Protein AF-A0A1I6XEK5-F1 (afdb_monomer_lite)

Structure (mmCIF, N/CA/C/O backbone):
data_AF-A0A1I6XEK5-F1
#
_entry.id   AF-A0A1I6XEK5-F1
#
loop_
_atom_site.group_PDB
_atom_site.id
_atom_site.type_symbol
_atom_site.label_atom_id
_atom_site.label_alt_id
_atom_site.label_comp_id
_atom_site.label_asym_id
_atom_site.label_entity_id
_atom_site.label_seq_id
_atom_site.pdbx_PDB_ins_code
_atom_site.Cartn_x
_atom_site.Cartn_y
_atom_site.Cartn_z
_atom_site.occupancy
_atom_site.B_iso_or_equiv
_atom_site.auth_seq_id
_atom_site.auth_comp_id
_atom_site.auth_asym_id
_atom_site.auth_atom_id
_atom_site.pdbx_PDB_model_num
ATOM 1 N N . MET A 1 1 ? -21.334 -3.861 90.013 1.00 52.16 1 MET A N 1
ATOM 2 C CA . MET A 1 1 ? -20.508 -3.829 88.781 1.00 52.16 1 MET A CA 1
ATOM 3 C C . MET A 1 1 ? -20.140 -2.414 88.319 1.00 52.16 1 MET A C 1
ATOM 5 O O . MET A 1 1 ? -18.961 -2.171 88.118 1.00 52.16 1 MET A O 1
ATOM 9 N N . ARG A 1 2 ? -21.078 -1.454 88.204 1.00 52.44 2 ARG A N 1
ATOM 10 C CA . ARG A 1 2 ? -20.766 -0.075 87.747 1.00 52.44 2 ARG A CA 1
ATOM 11 C C . ARG A 1 2 ? -19.780 0.689 88.648 1.00 52.44 2 ARG A C 1
ATOM 13 O O . ARG A 1 2 ? -18.871 1.333 88.143 1.00 52.44 2 ARG A O 1
ATOM 20 N N . VAL A 1 3 ? -19.912 0.554 89.970 1.00 63.19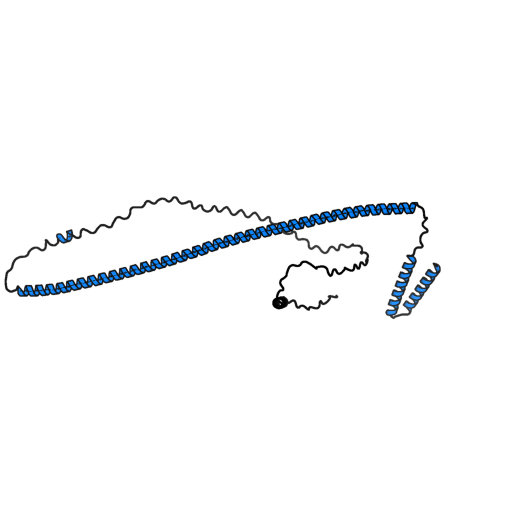 3 VAL A N 1
ATOM 21 C CA . VAL A 1 3 ? -19.019 1.215 90.945 1.00 63.19 3 VAL A CA 1
ATOM 22 C C . VAL A 1 3 ? -17.596 0.641 90.899 1.00 63.19 3 VAL A C 1
ATOM 24 O O . VAL A 1 3 ? -16.630 1.386 91.006 1.00 63.19 3 VAL A O 1
ATOM 27 N N . ALA A 1 4 ? -17.457 -0.666 90.650 1.00 62.47 4 ALA A N 1
ATOM 28 C CA . ALA A 1 4 ? -16.152 -1.315 90.522 1.00 62.47 4 ALA A CA 1
ATOM 29 C C . ALA A 1 4 ? -15.386 -0.819 89.283 1.00 62.47 4 ALA A C 1
ATOM 31 O O . ALA A 1 4 ? -14.201 -0.523 89.382 1.00 62.47 4 ALA A O 1
ATOM 32 N N . GLY A 1 5 ? -16.067 -0.639 88.145 1.00 63.91 5 GLY A N 1
ATOM 33 C CA . GLY A 1 5 ? -15.447 -0.069 86.942 1.00 63.91 5 GLY A CA 1
ATOM 34 C C . GLY A 1 5 ? -14.987 1.380 87.132 1.00 63.91 5 GLY A C 1
ATOM 35 O O . GLY A 1 5 ? -13.920 1.759 86.658 1.00 63.91 5 GLY A O 1
ATOM 36 N N . LEU A 1 6 ? -15.754 2.172 87.887 1.00 66.19 6 LEU A N 1
ATOM 37 C CA . LEU A 1 6 ? -15.429 3.571 88.173 1.00 66.19 6 LEU A CA 1
ATOM 38 C C . LEU A 1 6 ? -14.221 3.697 89.118 1.00 66.19 6 LEU A C 1
ATOM 40 O O . LEU A 1 6 ? -13.339 4.519 88.881 1.00 66.19 6 LEU A O 1
ATOM 44 N N . LEU A 1 7 ? -14.131 2.834 90.135 1.00 72.00 7 LEU A N 1
ATOM 45 C CA . LEU A 1 7 ? -12.980 2.780 91.043 1.00 72.00 7 LEU A CA 1
ATOM 46 C C . LEU A 1 7 ? -11.699 2.312 90.336 1.00 72.00 7 LEU A C 1
ATOM 48 O O . LEU A 1 7 ? -10.636 2.882 90.573 1.00 72.00 7 LEU A O 1
ATOM 52 N N . VAL A 1 8 ? -11.797 1.338 89.424 1.00 73.31 8 VAL A N 1
ATOM 53 C CA . VAL A 1 8 ? -10.655 0.873 88.617 1.00 73.31 8 VAL A CA 1
ATOM 54 C C . VAL A 1 8 ? -10.171 1.966 87.659 1.00 73.31 8 VAL A C 1
ATOM 56 O O . VAL A 1 8 ? -8.969 2.211 87.572 1.00 73.31 8 VAL A O 1
ATOM 59 N N . GLY A 1 9 ? -11.090 2.677 86.997 1.00 71.31 9 GLY A N 1
ATOM 60 C CA . GLY A 1 9 ? -10.742 3.806 86.130 1.00 71.31 9 GLY A CA 1
ATOM 61 C C . GLY A 1 9 ? -10.086 4.963 86.891 1.00 71.31 9 GLY A C 1
ATOM 62 O O . GLY A 1 9 ? -9.084 5.512 86.436 1.00 71.31 9 GLY A O 1
ATOM 63 N N . CYS A 1 10 ? -10.597 5.291 88.081 1.00 71.50 10 CYS A N 1
ATOM 64 C CA . CYS A 1 10 ? -10.037 6.349 88.924 1.00 71.50 10 CYS A CA 1
ATOM 65 C C . CYS A 1 10 ? -8.633 5.982 89.443 1.00 71.50 10 CYS A C 1
ATOM 67 O O . CYS A 1 10 ? -7.717 6.800 89.382 1.00 71.50 10 CYS A O 1
ATOM 69 N N . GLY A 1 11 ? -8.427 4.728 89.865 1.00 75.69 11 GLY A N 1
ATOM 70 C CA . GLY A 1 11 ? -7.111 4.234 90.285 1.00 75.69 11 GLY A CA 1
ATOM 71 C C . GLY A 1 11 ? -6.071 4.256 89.159 1.00 75.69 11 GLY A C 1
ATOM 72 O O . GLY A 1 11 ? -4.938 4.683 89.377 1.00 75.69 11 GLY A O 1
ATOM 73 N N . ALA A 1 12 ? -6.463 3.872 87.940 1.00 66.81 12 ALA A N 1
ATOM 74 C CA . ALA A 1 12 ? -5.587 3.924 86.769 1.00 66.81 12 ALA A CA 1
ATOM 75 C C . ALA A 1 12 ? -5.198 5.363 86.390 1.00 66.81 12 ALA A C 1
ATOM 77 O O . ALA A 1 12 ? -4.048 5.611 86.027 1.00 66.81 12 ALA A O 1
ATOM 78 N N . ALA A 1 13 ? -6.125 6.318 86.525 1.00 67.56 13 ALA A N 1
ATOM 79 C CA . ALA A 1 13 ? -5.848 7.729 86.277 1.00 67.56 13 ALA A CA 1
ATOM 80 C C . ALA A 1 13 ? -4.808 8.288 87.261 1.00 67.56 13 ALA A C 1
ATOM 82 O O . ALA A 1 13 ? -3.857 8.924 86.820 1.00 67.56 13 ALA A O 1
ATOM 83 N N . VAL A 1 14 ? -4.938 7.990 88.562 1.00 72.44 14 VAL A N 1
ATOM 84 C CA . VAL A 1 14 ? -3.985 8.430 89.603 1.00 72.44 14 VAL A CA 1
ATOM 85 C C . VAL A 1 14 ? -2.600 7.803 89.410 1.00 72.44 14 VAL A C 1
ATOM 87 O O . VAL A 1 14 ? -1.583 8.481 89.558 1.00 72.44 14 VAL A O 1
ATOM 90 N N . ALA A 1 15 ? -2.541 6.521 89.036 1.00 66.81 15 ALA A N 1
ATOM 91 C CA . ALA A 1 15 ? -1.280 5.849 88.730 1.00 66.81 15 ALA A CA 1
ATOM 92 C C . ALA A 1 15 ? -0.583 6.461 87.500 1.00 66.81 15 ALA A C 1
ATOM 94 O O . ALA A 1 15 ? 0.634 6.640 87.508 1.00 66.81 15 ALA A O 1
ATOM 95 N N . ALA A 1 16 ? -1.344 6.845 86.469 1.00 64.56 16 ALA A N 1
ATOM 96 C CA . ALA A 1 16 ? -0.804 7.500 85.280 1.00 64.56 16 ALA A CA 1
ATOM 97 C C . ALA A 1 16 ? -0.238 8.897 85.587 1.00 64.56 16 ALA A C 1
ATOM 99 O O . ALA A 1 16 ? 0.853 9.222 85.118 1.00 64.56 16 ALA A O 1
ATOM 100 N N . THR A 1 17 ? -0.913 9.707 86.414 1.00 67.12 17 THR A N 1
ATOM 101 C CA . THR A 1 17 ? -0.378 11.014 86.835 1.00 67.12 17 THR A CA 1
ATOM 102 C C . THR A 1 17 ? 0.890 10.878 87.676 1.00 67.12 17 THR A C 1
ATOM 104 O O . THR A 1 17 ? 1.801 11.684 87.513 1.00 67.12 17 THR A O 1
ATOM 107 N N . ALA A 1 18 ? 0.999 9.848 88.521 1.00 66.88 18 ALA A N 1
ATOM 108 C CA . ALA A 1 18 ? 2.214 9.591 89.298 1.00 66.88 18 ALA A CA 1
ATOM 109 C C . ALA A 1 18 ? 3.416 9.196 88.415 1.00 66.88 18 ALA A C 1
ATOM 111 O O . ALA A 1 18 ? 4.528 9.661 88.655 1.00 66.88 18 ALA A O 1
ATOM 112 N N . VAL A 1 19 ? 3.202 8.390 87.367 1.00 62.84 19 VAL A N 1
ATOM 113 C CA . VAL A 1 19 ? 4.263 7.955 86.433 1.00 62.84 19 VAL A CA 1
ATOM 114 C C . VAL A 1 19 ? 4.784 9.111 85.571 1.00 62.84 19 VAL A C 1
ATOM 116 O O . VAL A 1 19 ? 5.985 9.188 85.324 1.00 62.84 19 VAL A O 1
ATOM 119 N N . VAL A 1 20 ? 3.913 10.035 85.155 1.00 63.59 20 VAL A N 1
ATOM 120 C CA . VAL A 1 20 ? 4.299 11.206 84.342 1.00 63.59 20 VAL A CA 1
ATOM 121 C C . VAL A 1 20 ? 5.160 12.198 85.129 1.00 63.59 20 VAL A C 1
ATOM 123 O O . VAL A 1 20 ? 6.046 12.819 84.553 1.00 63.59 20 VAL A O 1
ATOM 126 N N . PHE A 1 21 ? 4.941 12.334 86.439 1.00 62.16 21 PHE A N 1
ATOM 127 C CA . PHE A 1 21 ? 5.699 13.276 87.271 1.00 62.16 21 PHE A CA 1
ATOM 128 C C . PHE A 1 21 ? 7.040 12.735 87.787 1.00 62.16 21 PHE A C 1
ATOM 130 O O . PHE A 1 21 ? 7.840 13.517 88.294 1.00 62.16 21 PHE A O 1
ATOM 137 N N . LEU A 1 22 ? 7.297 11.428 87.673 1.00 61.91 22 LEU A N 1
ATOM 138 C CA . LEU A 1 22 ? 8.492 10.795 88.241 1.00 61.91 22 LEU A CA 1
ATOM 139 C C . LEU A 1 22 ? 9.513 10.316 87.196 1.00 61.91 22 LEU A C 1
ATOM 141 O O . LEU A 1 22 ? 10.549 9.778 87.581 1.00 61.91 22 LEU A O 1
ATOM 145 N N . SER A 1 23 ? 9.241 10.460 85.894 1.00 63.78 23 SER A N 1
ATOM 146 C CA . SER A 1 23 ? 10.061 9.843 84.846 1.00 63.78 23 SER A CA 1
ATOM 147 C C . SER A 1 23 ? 10.449 10.822 83.735 1.00 63.78 23 SER A C 1
ATOM 149 O O . SER A 1 23 ? 9.616 11.210 82.924 1.00 63.78 23 SER A O 1
ATOM 151 N N . ASP A 1 24 ? 11.740 11.161 83.674 1.00 66.25 24 ASP A N 1
ATOM 152 C CA . ASP A 1 24 ? 12.376 11.911 82.573 1.00 66.25 24 ASP A CA 1
ATOM 153 C C . ASP A 1 24 ? 12.806 10.999 81.401 1.00 66.25 24 ASP A C 1
ATOM 155 O O . ASP A 1 24 ? 13.443 11.447 80.445 1.00 66.25 24 ASP A O 1
ATOM 159 N N . ASP A 1 25 ? 12.474 9.702 81.452 1.00 76.44 25 ASP A N 1
ATOM 160 C CA . ASP A 1 25 ? 12.846 8.742 80.412 1.00 76.44 25 ASP A CA 1
ATOM 161 C C . ASP A 1 25 ? 11.751 8.652 79.324 1.00 76.44 25 ASP A C 1
ATOM 163 O O . ASP A 1 25 ? 10.624 8.209 79.595 1.00 76.44 25 ASP A O 1
ATOM 167 N N . PRO A 1 26 ? 12.054 9.015 78.060 1.00 72.44 26 PRO A N 1
ATOM 168 C CA . PRO A 1 26 ? 11.087 8.977 76.965 1.00 72.44 26 PRO A CA 1
ATOM 169 C C . PRO A 1 26 ? 10.531 7.573 76.678 1.00 72.44 26 PRO A C 1
ATOM 171 O O . PRO A 1 26 ? 9.474 7.457 76.048 1.00 72.44 26 PRO A O 1
ATOM 174 N N . GLN A 1 27 ? 11.200 6.499 77.111 1.00 70.19 27 GLN A N 1
ATOM 175 C CA . GLN A 1 27 ? 10.678 5.140 76.952 1.00 70.19 27 GLN A CA 1
ATOM 176 C C . GLN A 1 27 ? 9.490 4.863 77.879 1.00 70.19 27 GLN A C 1
ATOM 178 O O . GLN A 1 27 ? 8.501 4.266 77.445 1.00 70.19 27 GLN A O 1
ATOM 183 N N . VAL A 1 28 ? 9.536 5.355 79.119 1.00 72.94 28 VAL A N 1
ATOM 184 C CA . VAL A 1 28 ? 8.471 5.151 80.112 1.00 72.94 28 VAL A CA 1
ATOM 185 C C . VAL A 1 28 ? 7.196 5.881 79.687 1.00 72.94 28 VAL A C 1
ATOM 187 O O . VAL A 1 28 ? 6.100 5.322 79.775 1.00 72.94 28 VAL A O 1
ATOM 190 N N . LEU A 1 29 ? 7.338 7.075 79.102 1.00 70.25 29 LEU A N 1
ATOM 191 C CA . LEU A 1 29 ? 6.211 7.847 78.576 1.00 70.25 29 LEU A CA 1
ATOM 192 C C . LEU A 1 29 ? 5.485 7.112 77.433 1.00 70.25 29 LEU A C 1
ATOM 194 O O . LEU A 1 29 ? 4.255 7.083 77.386 1.00 70.25 29 LEU A O 1
ATOM 198 N N . ARG A 1 30 ? 6.233 6.462 76.530 1.00 75.62 30 ARG A N 1
ATOM 199 C CA . ARG A 1 30 ? 5.652 5.689 75.416 1.00 75.62 30 ARG A CA 1
ATOM 200 C C . ARG A 1 30 ? 4.860 4.483 75.913 1.00 75.62 30 ARG A C 1
ATOM 202 O O . ARG A 1 30 ? 3.757 4.244 75.426 1.00 75.62 30 ARG A O 1
ATOM 209 N N . VAL A 1 31 ? 5.393 3.747 76.888 1.00 75.19 31 VAL A N 1
ATOM 210 C CA . VAL A 1 31 ? 4.708 2.574 77.456 1.00 75.19 31 VAL A CA 1
ATOM 211 C C . VAL A 1 31 ? 3.443 2.993 78.211 1.00 75.19 31 VAL A C 1
ATOM 213 O O . VAL A 1 31 ? 2.404 2.352 78.052 1.00 75.19 31 VAL A O 1
ATOM 216 N N . ALA A 1 32 ? 3.486 4.106 78.951 1.00 72.44 32 ALA A N 1
ATOM 217 C CA . ALA A 1 32 ? 2.322 4.638 79.656 1.00 72.44 32 ALA A CA 1
ATOM 218 C C . ALA A 1 32 ? 1.177 5.016 78.697 1.00 72.44 32 ALA A C 1
ATOM 220 O O . ALA A 1 32 ? 0.029 4.636 78.929 1.00 72.44 32 ALA A O 1
ATOM 221 N N . VAL A 1 33 ? 1.479 5.689 77.580 1.00 75.81 33 VAL A N 1
ATOM 222 C CA . VAL A 1 33 ? 0.466 6.051 76.569 1.00 75.81 33 VAL A CA 1
ATOM 223 C C . VAL A 1 33 ? -0.167 4.809 75.942 1.00 75.81 33 VAL A C 1
ATOM 225 O O . VAL A 1 33 ? -1.388 4.748 75.799 1.00 75.81 33 VAL A O 1
ATOM 228 N N . VAL A 1 34 ? 0.636 3.795 75.611 1.00 78.25 34 VAL A N 1
ATOM 229 C CA . VAL A 1 34 ? 0.130 2.533 75.049 1.00 78.25 34 VAL A CA 1
ATOM 230 C C . VAL A 1 34 ? -0.769 1.805 76.052 1.00 78.25 34 VAL A C 1
ATOM 232 O O . VAL A 1 34 ? -1.828 1.312 75.669 1.00 78.25 34 VAL A O 1
ATOM 235 N N . ALA A 1 35 ? -0.406 1.779 77.336 1.00 77.56 35 ALA A N 1
ATOM 236 C CA . ALA A 1 35 ? -1.225 1.164 78.379 1.00 77.56 35 ALA A CA 1
ATOM 237 C C . ALA A 1 35 ? -2.578 1.877 78.556 1.00 77.56 35 ALA A C 1
ATOM 239 O O . ALA A 1 35 ? -3.614 1.216 78.633 1.00 77.56 35 ALA A O 1
ATOM 240 N N . VAL A 1 36 ? -2.592 3.216 78.550 1.00 78.69 36 VAL A N 1
ATOM 241 C CA . VAL A 1 36 ? -3.834 4.007 78.606 1.00 78.69 36 VAL A CA 1
ATOM 242 C C . VAL A 1 36 ? -4.690 3.770 77.362 1.00 78.69 36 VAL A C 1
ATOM 244 O O . VAL A 1 36 ? -5.898 3.574 77.485 1.00 78.69 36 VAL A O 1
ATOM 247 N N . ALA A 1 37 ? -4.082 3.721 76.174 1.00 75.19 37 ALA A N 1
ATOM 248 C CA . ALA A 1 37 ? -4.790 3.424 74.931 1.00 75.19 37 ALA A CA 1
ATOM 249 C C . ALA A 1 37 ? -5.450 2.035 74.969 1.00 75.19 37 ALA A C 1
ATOM 251 O O . ALA A 1 37 ? -6.625 1.902 74.622 1.00 75.19 37 ALA A O 1
ATOM 252 N N . TRP A 1 38 ? -4.739 1.018 75.464 1.00 82.88 38 TRP A N 1
ATOM 253 C CA . TRP A 1 38 ? -5.288 -0.328 75.640 1.00 82.88 38 TRP A CA 1
ATOM 254 C C . TRP A 1 38 ? -6.396 -0.391 76.690 1.00 82.88 38 TRP A C 1
ATOM 256 O O . TRP A 1 38 ? -7.405 -1.061 76.469 1.00 82.88 38 TRP A O 1
ATOM 266 N N . ALA A 1 39 ? -6.261 0.333 77.801 1.00 81.12 39 ALA A N 1
ATOM 267 C CA . ALA A 1 39 ? -7.315 0.424 78.808 1.00 81.12 39 ALA A CA 1
ATOM 268 C C . ALA A 1 39 ? -8.584 1.083 78.240 1.00 81.12 39 ALA A C 1
ATOM 270 O O . ALA A 1 39 ? -9.693 0.596 78.470 1.00 81.12 39 ALA A O 1
ATOM 271 N N . CYS A 1 40 ? -8.424 2.140 77.439 1.00 74.75 40 CYS A N 1
ATOM 272 C CA . CYS A 1 40 ? -9.526 2.815 76.755 1.00 74.75 40 CYS A CA 1
ATOM 273 C C . CYS A 1 40 ? -10.212 1.887 75.741 1.00 74.75 40 CYS A C 1
ATOM 275 O O . CYS A 1 40 ? -11.440 1.797 75.709 1.00 74.75 40 CYS A O 1
ATOM 277 N N . LEU A 1 41 ? -9.424 1.135 74.964 1.00 82.06 41 LEU A N 1
ATOM 278 C CA . LEU A 1 41 ? -9.937 0.143 74.020 1.00 82.06 41 LEU A CA 1
ATOM 279 C C . LEU A 1 41 ? -10.725 -0.962 74.743 1.00 82.06 41 LEU A C 1
ATOM 281 O O . LEU A 1 41 ? -11.839 -1.293 74.343 1.00 82.06 41 LEU A O 1
ATOM 285 N N . GLY A 1 42 ? -10.196 -1.486 75.853 1.00 79.19 42 GLY A N 1
ATOM 286 C CA . GLY A 1 42 ? -10.883 -2.487 76.673 1.00 79.19 42 GLY A CA 1
ATOM 287 C C . GLY A 1 42 ? -12.200 -1.973 77.262 1.00 79.19 42 GLY A C 1
ATOM 288 O O . GLY A 1 42 ? -13.211 -2.679 77.241 1.00 79.19 42 GLY A O 1
ATOM 289 N N . ALA A 1 43 ? -12.224 -0.721 77.723 1.00 75.19 43 ALA A N 1
ATOM 290 C CA . ALA A 1 43 ? -13.435 -0.078 78.223 1.00 75.19 43 ALA A CA 1
ATOM 291 C C . ALA A 1 43 ? -14.489 0.117 77.119 1.00 75.19 43 ALA A C 1
ATOM 293 O O . ALA A 1 43 ? -15.672 -0.131 77.357 1.00 75.19 43 ALA A O 1
ATOM 294 N N . ALA A 1 44 ? -14.074 0.491 75.905 1.00 74.38 44 ALA A N 1
ATOM 295 C CA . ALA A 1 44 ? -14.971 0.630 74.759 1.00 74.38 44 ALA A CA 1
ATOM 296 C C . ALA A 1 44 ? -15.629 -0.708 74.380 1.00 74.38 44 ALA A C 1
ATOM 298 O O . ALA A 1 44 ? -16.844 -0.767 74.190 1.00 74.38 44 ALA A O 1
ATOM 299 N N . PHE A 1 45 ? -14.864 -1.803 74.361 1.00 75.56 45 PHE A N 1
ATOM 300 C CA . PHE A 1 45 ? -15.413 -3.142 74.120 1.00 75.56 45 PHE A CA 1
ATOM 301 C C . PHE A 1 45 ? -16.378 -3.597 75.223 1.00 75.56 45 PHE A C 1
ATOM 303 O O . PHE A 1 45 ? -17.403 -4.215 74.933 1.00 75.56 45 PHE A O 1
ATOM 310 N N . ALA A 1 46 ? -16.091 -3.271 76.484 1.00 72.38 46 ALA A N 1
ATOM 311 C CA . ALA A 1 46 ? -16.983 -3.587 77.596 1.00 72.38 46 ALA A CA 1
ATOM 312 C C . ALA A 1 46 ? -18.288 -2.769 77.552 1.00 72.38 46 ALA A C 1
ATOM 314 O O . ALA A 1 46 ? -19.349 -3.299 77.874 1.00 72.38 46 ALA A O 1
ATOM 315 N N . ALA A 1 47 ? -18.226 -1.508 77.114 1.00 68.19 47 ALA A N 1
ATOM 316 C CA . ALA A 1 47 ? -19.396 -0.650 76.923 1.00 68.19 47 ALA A CA 1
ATOM 317 C C . ALA A 1 47 ? -20.230 -1.035 75.684 1.00 68.19 47 ALA A C 1
ATOM 319 O O . ALA A 1 47 ? -21.440 -0.806 75.663 1.00 68.19 47 ALA A O 1
ATOM 320 N N . GLY A 1 48 ? -19.602 -1.640 74.669 1.00 65.75 48 GLY A N 1
ATOM 321 C CA . GLY A 1 48 ? -20.260 -2.121 73.451 1.00 65.75 48 GLY A CA 1
ATOM 322 C C . GLY A 1 48 ? -21.151 -3.348 73.659 1.00 65.75 48 GLY A C 1
ATOM 323 O O . GLY A 1 48 ? -22.102 -3.544 72.903 1.00 65.75 48 GLY A O 1
ATOM 324 N N . ARG A 1 49 ? -20.920 -4.141 74.717 1.00 61.28 49 ARG A N 1
ATOM 325 C CA . ARG A 1 49 ? -21.843 -5.210 75.131 1.00 61.28 49 ARG A CA 1
ATOM 326 C C . ARG A 1 49 ? -23.037 -4.604 75.859 1.00 61.28 49 ARG A C 1
ATOM 328 O O . ARG A 1 49 ? -23.132 -4.645 77.086 1.00 61.28 49 ARG A O 1
ATOM 335 N N . ARG A 1 50 ? -23.945 -3.999 75.095 1.00 63.66 50 ARG A N 1
ATOM 336 C CA . ARG A 1 50 ? -25.256 -3.617 75.617 1.00 63.66 50 ARG A CA 1
ATOM 337 C C . ARG A 1 50 ? -25.958 -4.887 76.119 1.00 63.66 50 ARG A C 1
ATOM 339 O O . ARG A 1 50 ? -25.944 -5.883 75.399 1.00 63.66 50 ARG A O 1
ATOM 346 N N . PRO A 1 51 ? -26.527 -4.886 77.337 1.00 59.59 51 PRO A N 1
ATOM 347 C CA . PRO A 1 51 ? -27.388 -5.976 77.765 1.00 59.59 51 PRO A CA 1
ATOM 348 C C . PRO A 1 51 ? -28.545 -6.086 76.774 1.00 59.59 51 PRO A C 1
ATOM 350 O O . PRO A 1 51 ? -29.129 -5.069 76.393 1.00 59.59 51 PRO A O 1
ATOM 353 N N . GLU A 1 52 ? -28.794 -7.317 76.339 1.00 57.31 52 GLU A N 1
ATOM 354 C CA . GLU A 1 52 ? -29.888 -7.716 75.463 1.00 57.31 52 GLU A CA 1
ATOM 355 C C . GLU A 1 52 ? -31.176 -7.017 75.930 1.00 57.31 52 GLU A C 1
ATOM 357 O O . GLU A 1 52 ? -31.584 -7.198 77.085 1.00 57.31 52 GLU A O 1
ATOM 362 N N . PRO A 1 53 ? -31.769 -6.120 75.120 1.00 58.41 53 PRO A N 1
ATOM 363 C CA . PRO A 1 53 ? -33.065 -5.570 75.464 1.00 58.41 53 PRO A CA 1
ATOM 364 C C . PRO A 1 53 ? -34.017 -6.759 75.568 1.00 58.41 53 PRO A C 1
ATOM 366 O O . PRO A 1 53 ? -34.074 -7.577 74.658 1.00 58.41 53 PRO A O 1
ATOM 369 N N . VAL A 1 54 ? -34.734 -6.875 76.684 1.00 62.28 54 VAL A N 1
ATOM 370 C CA . VAL A 1 54 ? -35.840 -7.826 76.810 1.00 62.28 54 VAL A CA 1
ATOM 371 C C . VAL A 1 54 ? -36.894 -7.377 75.802 1.00 62.28 54 VAL A C 1
ATOM 373 O O . VAL A 1 54 ? -37.692 -6.479 76.074 1.00 62.28 54 VAL A O 1
ATOM 376 N N . VAL A 1 55 ? -36.797 -7.920 74.590 1.00 62.69 55 VAL A N 1
ATOM 377 C CA . VAL A 1 55 ? -37.753 -7.716 73.510 1.00 62.69 55 VAL A CA 1
ATOM 378 C C . VAL A 1 55 ? -39.044 -8.390 73.967 1.00 62.69 55 VAL A C 1
ATOM 380 O O . VAL A 1 55 ? -39.006 -9.556 74.361 1.00 62.69 55 VAL A O 1
ATOM 383 N N . PRO A 1 56 ? -40.190 -7.693 73.980 1.00 56.91 56 PRO A N 1
ATOM 384 C CA . PRO A 1 56 ? -41.458 -8.376 74.152 1.00 56.91 56 PRO A CA 1
ATOM 385 C C . PRO A 1 56 ? -41.628 -9.305 72.944 1.00 56.91 56 PRO A C 1
ATOM 387 O O . PRO A 1 56 ? -41.820 -8.827 71.828 1.00 56.91 56 PRO A O 1
ATOM 390 N N . GLU A 1 57 ? -41.502 -10.618 73.149 1.00 56.28 57 GLU A N 1
ATOM 391 C CA . GLU A 1 57 ? -41.801 -11.634 72.136 1.00 56.28 57 GLU A CA 1
ATOM 392 C C . GLU A 1 57 ? -43.304 -11.604 71.817 1.00 56.28 57 GLU A C 1
ATOM 394 O O . GLU A 1 57 ? -44.107 -12.365 72.353 1.00 56.28 57 GLU A O 1
ATOM 399 N N . GLY A 1 58 ? -43.705 -10.640 70.992 1.00 62.56 58 GLY A N 1
ATOM 400 C CA . GLY A 1 58 ? -45.029 -10.546 70.403 1.00 62.56 58 GLY A CA 1
ATOM 401 C C . GLY A 1 58 ? -44.983 -11.016 68.944 1.00 62.56 58 GLY A C 1
ATOM 402 O O . GLY A 1 58 ? -44.042 -10.651 68.232 1.00 62.56 58 GLY A O 1
ATOM 403 N N . PRO A 1 59 ? -45.989 -11.770 68.459 1.00 64.94 59 PRO A N 1
ATOM 404 C CA . PRO A 1 59 ? -46.060 -12.251 67.071 1.00 64.94 59 PRO A CA 1
ATOM 405 C C . PRO A 1 59 ? -45.982 -11.132 66.011 1.00 64.94 59 PRO A C 1
ATOM 407 O O . PRO A 1 59 ? -45.603 -11.398 64.871 1.00 64.94 59 PRO A O 1
ATOM 410 N N . ASP A 1 60 ? -46.257 -9.880 66.387 1.00 77.94 60 ASP A N 1
ATOM 411 C CA . ASP A 1 60 ? -46.178 -8.716 65.498 1.00 77.94 60 ASP A CA 1
ATOM 412 C C . ASP A 1 60 ? -44.742 -8.314 65.119 1.00 77.94 60 ASP A C 1
ATOM 414 O O . ASP A 1 60 ? -44.514 -7.876 63.994 1.00 77.94 60 ASP A O 1
ATOM 418 N N . VAL A 1 61 ? -43.744 -8.498 65.995 1.00 83.56 61 VAL A N 1
ATOM 419 C CA . VAL A 1 61 ? -42.348 -8.127 65.675 1.00 83.56 61 VAL A CA 1
ATOM 420 C C . VAL A 1 61 ? -41.790 -9.052 64.592 1.00 83.56 61 VAL A C 1
ATOM 422 O O . VAL A 1 61 ? -41.203 -8.592 63.615 1.00 83.56 61 VAL A O 1
ATOM 425 N N . ALA A 1 62 ? -42.066 -10.353 64.705 1.00 86.44 62 ALA A N 1
ATOM 426 C CA . ALA A 1 62 ? -41.673 -11.341 63.706 1.00 86.44 62 ALA A CA 1
ATOM 427 C C . ALA A 1 62 ? -42.370 -11.112 62.350 1.00 86.44 62 ALA A C 1
ATOM 429 O O . ALA A 1 62 ? -41.753 -11.295 61.299 1.00 86.44 62 ALA A O 1
ATOM 430 N N . ALA A 1 63 ? -43.639 -10.689 62.359 1.00 89.25 63 ALA A N 1
ATOM 431 C CA . ALA A 1 63 ? -44.384 -10.374 61.142 1.00 89.25 63 ALA A CA 1
ATOM 432 C C . ALA A 1 63 ? -43.814 -9.143 60.415 1.00 89.25 63 ALA A C 1
ATOM 434 O O . ALA A 1 63 ? -43.616 -9.194 59.198 1.00 89.25 63 ALA A O 1
ATOM 435 N N . VAL A 1 64 ? -43.486 -8.080 61.159 1.00 90.25 64 VAL A N 1
ATOM 436 C CA . VAL A 1 64 ? -42.865 -6.858 60.619 1.00 90.25 64 VAL A CA 1
ATOM 437 C C . VAL A 1 64 ? -41.465 -7.144 60.077 1.00 90.25 64 VAL A C 1
ATOM 439 O O . VAL A 1 64 ? -41.126 -6.715 58.975 1.00 90.25 64 VAL A O 1
ATOM 442 N N . GLU A 1 65 ? -40.654 -7.924 60.793 1.00 93.25 65 GLU A N 1
ATOM 443 C CA . GLU A 1 65 ? -39.348 -8.357 60.289 1.00 93.25 65 GLU A CA 1
ATOM 444 C C . GLU A 1 65 ? -39.467 -9.170 58.996 1.00 93.25 65 GLU A C 1
ATOM 446 O O . GLU A 1 65 ? -38.694 -8.967 58.059 1.00 93.25 65 GLU A O 1
ATOM 451 N N . ALA A 1 66 ? -40.442 -10.079 58.919 1.00 93.81 66 ALA A N 1
ATOM 452 C CA . ALA A 1 66 ? -40.685 -10.862 57.715 1.00 93.81 66 ALA A CA 1
ATOM 453 C C . ALA A 1 66 ? -41.135 -9.987 56.535 1.00 93.81 66 ALA A C 1
ATOM 455 O O . ALA A 1 66 ? -40.826 -10.305 55.389 1.00 93.81 66 ALA A O 1
ATOM 456 N N . GLU A 1 67 ? -41.876 -8.909 56.787 1.00 95.56 67 GLU A N 1
ATOM 457 C CA . GLU A 1 67 ? -42.276 -7.949 55.757 1.00 95.56 67 GLU A CA 1
ATOM 458 C C . GLU A 1 67 ? -41.096 -7.105 55.262 1.00 95.56 67 GLU A C 1
ATOM 460 O O . GLU A 1 67 ? -40.913 -6.978 54.052 1.00 95.56 67 GLU A O 1
ATOM 465 N N . LEU A 1 68 ? -40.242 -6.612 56.165 1.00 95.62 68 LEU A N 1
ATOM 466 C CA . LEU A 1 68 ? -39.024 -5.879 55.800 1.00 95.62 68 LEU A CA 1
ATOM 467 C C . LEU A 1 68 ? -38.055 -6.741 54.981 1.00 95.62 68 LEU A C 1
ATOM 469 O O . LEU A 1 68 ? -37.512 -6.263 53.987 1.00 95.62 68 LEU A O 1
ATOM 473 N N . ARG A 1 69 ? -37.875 -8.018 55.352 1.00 96.94 69 ARG A N 1
ATOM 474 C CA . ARG A 1 69 ? -37.065 -8.971 54.569 1.00 96.94 69 ARG A CA 1
ATOM 475 C C . ARG A 1 69 ? -37.628 -9.148 53.160 1.00 96.94 69 ARG A C 1
ATOM 477 O O . ARG A 1 69 ? -36.885 -8.997 52.200 1.00 96.94 69 ARG A O 1
ATOM 484 N N . ARG A 1 70 ? -38.945 -9.354 53.033 1.00 97.69 70 ARG A N 1
ATOM 485 C CA . ARG A 1 70 ? -39.624 -9.473 51.730 1.00 97.69 70 ARG A CA 1
ATOM 486 C C . ARG A 1 70 ? -39.475 -8.216 50.871 1.00 97.69 70 ARG A C 1
ATOM 488 O O . ARG A 1 70 ? -39.251 -8.320 49.670 1.00 97.69 70 ARG A O 1
ATOM 495 N N . ALA A 1 71 ? -39.601 -7.031 51.466 1.00 97.81 71 ALA A N 1
ATOM 496 C CA . ALA A 1 71 ? -39.416 -5.773 50.746 1.00 97.81 71 ALA A CA 1
ATOM 497 C C . ALA A 1 71 ? -37.969 -5.607 50.255 1.00 97.81 71 ALA A C 1
ATOM 499 O O . ALA A 1 71 ? -37.759 -5.213 49.110 1.00 97.81 71 ALA A O 1
ATOM 500 N N . HIS A 1 72 ? -36.989 -5.961 51.091 1.00 96.94 72 HIS A N 1
ATOM 501 C CA . HIS A 1 72 ? -35.573 -5.904 50.736 1.00 96.94 72 HIS A CA 1
ATOM 502 C C . HIS A 1 72 ? -35.202 -6.920 49.647 1.00 96.94 72 HIS A C 1
ATOM 504 O O . HIS A 1 72 ? -34.517 -6.571 48.692 1.00 96.94 72 HIS A O 1
ATOM 510 N N . GLU A 1 73 ? -35.704 -8.153 49.737 1.00 98.19 73 GLU A N 1
ATOM 511 C CA . GLU A 1 73 ? -35.543 -9.172 48.692 1.00 98.19 73 GLU A CA 1
ATOM 512 C C . GLU A 1 73 ? -36.115 -8.685 47.353 1.00 98.19 73 GLU A C 1
ATOM 514 O O . GLU A 1 73 ? -35.443 -8.768 46.326 1.00 98.19 73 GLU A O 1
ATOM 519 N N . ALA A 1 74 ? -37.304 -8.076 47.365 1.00 98.19 74 ALA A N 1
ATOM 520 C CA . ALA A 1 74 ? -37.905 -7.509 46.160 1.00 98.19 74 ALA A CA 1
ATOM 521 C C . ALA A 1 74 ? -37.112 -6.317 45.587 1.00 98.19 74 ALA A C 1
ATOM 523 O O . ALA A 1 74 ? -37.148 -6.082 44.380 1.00 98.19 74 ALA A O 1
ATOM 524 N N . GLU A 1 75 ? -36.422 -5.538 46.421 1.00 98.06 75 GLU A N 1
ATOM 525 C CA . GLU A 1 75 ? -35.536 -4.459 45.971 1.00 98.06 75 GLU A CA 1
ATOM 526 C C . GLU A 1 75 ? -34.253 -5.018 45.341 1.00 98.06 75 GLU A C 1
ATOM 528 O O . GLU A 1 75 ? -33.911 -4.633 44.223 1.00 98.06 75 GLU A O 1
ATOM 533 N N . LEU A 1 76 ? -33.626 -6.016 45.972 1.00 98.38 76 LEU A N 1
ATOM 534 C CA . LEU A 1 76 ? -32.464 -6.725 45.426 1.00 98.38 76 LEU A CA 1
ATOM 535 C C . LEU A 1 76 ? -32.779 -7.397 44.081 1.00 98.38 76 LEU A C 1
ATOM 537 O O . LEU A 1 76 ? -31.979 -7.355 43.145 1.00 98.38 76 LEU A O 1
ATOM 541 N N . GLU A 1 77 ? -33.961 -7.994 43.931 1.00 98.44 77 GLU A N 1
ATOM 542 C CA . GLU A 1 77 ? -34.399 -8.562 42.652 1.00 98.44 77 GLU A CA 1
ATOM 543 C C . GLU A 1 77 ? -34.510 -7.496 41.552 1.00 98.44 77 GLU A C 1
ATOM 545 O O . GLU A 1 77 ? -34.126 -7.748 40.406 1.00 98.44 77 GLU A O 1
ATOM 550 N N . ARG A 1 78 ? -34.973 -6.283 41.887 1.00 98.31 78 ARG A N 1
ATOM 551 C CA . ARG A 1 78 ? -35.026 -5.163 40.933 1.00 98.31 78 ARG A CA 1
ATOM 552 C C . ARG A 1 78 ? -33.631 -4.675 40.570 1.00 98.31 78 ARG A C 1
ATOM 554 O O . ARG A 1 78 ? -33.357 -4.493 39.387 1.00 98.31 78 ARG A O 1
ATOM 561 N N . GLU A 1 79 ? -32.742 -4.511 41.546 1.00 98.31 79 GLU A N 1
ATOM 562 C CA . GLU A 1 79 ? -31.358 -4.097 41.293 1.00 98.31 79 GLU A CA 1
ATOM 563 C C . GLU A 1 79 ? -30.622 -5.120 40.424 1.00 98.31 79 GLU A C 1
ATOM 565 O O . GLU A 1 79 ? -30.009 -4.762 39.420 1.00 98.31 79 GLU A O 1
ATOM 570 N N . THR A 1 80 ? -30.748 -6.415 40.729 1.00 98.31 80 THR A N 1
ATOM 571 C CA . THR A 1 80 ? -30.126 -7.473 39.917 1.00 98.31 80 THR A CA 1
ATOM 572 C C . THR A 1 80 ? -30.721 -7.565 38.512 1.00 98.31 80 THR A C 1
ATOM 574 O O . THR A 1 80 ? -30.014 -7.956 37.582 1.00 98.31 80 THR A O 1
ATOM 577 N N . ALA A 1 81 ? -32.003 -7.238 38.320 1.00 98.00 81 ALA A N 1
ATOM 578 C CA . ALA A 1 81 ? -32.605 -7.161 36.990 1.00 98.00 81 ALA A CA 1
ATOM 579 C C . ALA A 1 81 ? -32.035 -5.983 36.182 1.00 98.00 81 ALA A C 1
ATOM 581 O O . ALA A 1 81 ? -31.659 -6.176 35.026 1.00 98.00 81 ALA A O 1
ATOM 582 N N . VAL A 1 82 ? -31.897 -4.805 36.801 1.00 98.12 82 VAL A N 1
ATOM 583 C CA . VAL A 1 82 ? -31.283 -3.621 36.177 1.00 98.12 82 VAL A CA 1
ATOM 584 C C . VAL A 1 82 ? -29.811 -3.877 35.843 1.00 98.12 82 VAL A C 1
ATOM 586 O O . VAL A 1 82 ? -29.380 -3.584 34.730 1.00 98.12 82 VAL A O 1
ATOM 589 N N . HIS A 1 83 ? -29.046 -4.491 36.750 1.00 98.25 83 HIS A N 1
ATOM 590 C CA . HIS A 1 83 ? -27.643 -4.830 36.496 1.00 98.25 83 HIS A CA 1
ATOM 591 C C . HIS A 1 83 ? -27.476 -5.816 35.338 1.00 98.25 83 HIS A C 1
ATOM 593 O O . HIS A 1 83 ? -26.630 -5.591 34.478 1.00 98.25 83 HIS A O 1
ATOM 599 N N . ARG A 1 84 ? -28.315 -6.858 35.257 1.00 98.50 84 ARG A N 1
ATOM 600 C CA . ARG A 1 84 ? -28.289 -7.810 34.133 1.00 98.50 84 ARG A CA 1
ATOM 601 C C . ARG A 1 84 ? -28.626 -7.151 32.797 1.00 98.50 84 ARG A C 1
ATOM 603 O O . ARG A 1 84 ? -28.031 -7.495 31.784 1.00 98.50 84 ARG A O 1
ATOM 610 N N . GLN A 1 85 ? -29.571 -6.212 32.781 1.00 98.44 85 GLN A N 1
ATOM 611 C CA . GLN A 1 85 ? -29.896 -5.455 31.570 1.00 98.44 85 GLN A CA 1
ATOM 612 C C . GLN A 1 85 ? -28.725 -4.573 31.133 1.00 98.44 85 GLN A C 1
ATOM 614 O O . GLN A 1 85 ? -28.329 -4.630 29.973 1.00 98.44 85 GLN A O 1
ATOM 619 N N . ALA A 1 86 ? -28.125 -3.835 32.070 1.00 98.19 86 ALA A N 1
ATOM 620 C CA . ALA A 1 86 ? -26.963 -2.996 31.791 1.00 98.19 86 ALA A CA 1
ATOM 621 C C . ALA A 1 86 ? -25.754 -3.812 31.295 1.00 98.19 86 ALA A C 1
ATOM 623 O O . ALA A 1 86 ? -25.038 -3.375 30.397 1.00 98.19 86 ALA A O 1
ATOM 624 N N . GLU A 1 87 ? -25.534 -5.011 31.842 1.00 98.56 87 GLU A N 1
ATOM 625 C CA . GLU A 1 87 ? -24.472 -5.916 31.391 1.00 98.56 87 GLU A CA 1
ATOM 626 C C . GLU A 1 87 ? -24.716 -6.415 29.959 1.00 98.56 87 GLU A C 1
ATOM 628 O O . GLU A 1 87 ? -23.809 -6.355 29.131 1.00 98.56 87 GLU A O 1
ATOM 633 N N . LEU A 1 88 ? -25.947 -6.815 29.620 1.00 98.62 88 LEU A N 1
ATOM 634 C CA . LEU A 1 88 ? -26.303 -7.222 28.254 1.00 98.62 88 LEU A CA 1
ATOM 635 C C . LEU A 1 88 ? -26.160 -6.076 27.243 1.00 98.62 88 LEU A C 1
ATOM 637 O O . LEU A 1 88 ? -25.681 -6.292 26.129 1.00 98.62 88 LEU A O 1
ATOM 641 N N . GLU A 1 89 ? -26.561 -4.859 27.613 1.00 98.62 89 GLU A N 1
ATOM 642 C CA . GLU A 1 89 ? -26.373 -3.671 26.774 1.00 98.62 89 GLU A CA 1
ATOM 643 C C . GLU A 1 89 ? -24.886 -3.401 26.520 1.00 98.62 89 GLU A C 1
ATOM 645 O O . GLU A 1 89 ? -24.493 -3.165 25.374 1.00 98.62 89 GLU A O 1
ATOM 650 N N . LEU A 1 90 ? -24.050 -3.519 27.557 1.00 98.69 90 LEU A N 1
ATOM 651 C CA . LEU A 1 90 ? -22.602 -3.383 27.432 1.00 98.69 90 LEU A CA 1
ATOM 652 C C . LEU A 1 90 ? -22.006 -4.476 26.535 1.00 98.69 90 LEU A C 1
ATOM 654 O O . LEU A 1 90 ? -21.179 -4.175 25.677 1.00 98.69 90 LEU A O 1
ATOM 658 N N . GLU A 1 91 ? -22.428 -5.733 26.680 1.00 98.69 91 GLU A N 1
ATOM 659 C CA . GLU A 1 91 ? -21.9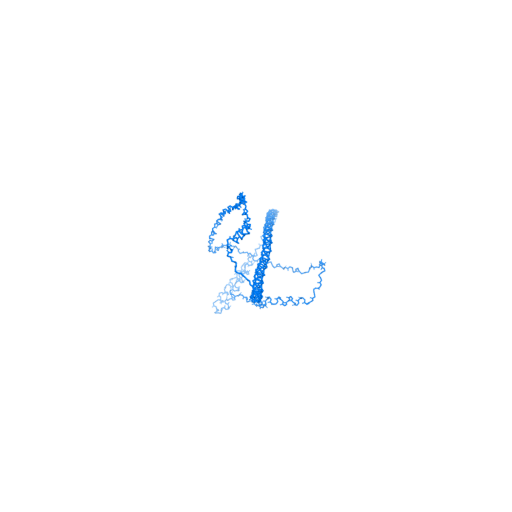62 -6.823 25.817 1.00 98.69 91 GLU A CA 1
ATOM 660 C C . GLU A 1 91 ? -22.315 -6.584 24.346 1.00 98.69 91 GLU A C 1
ATOM 662 O O . GLU A 1 91 ? -21.475 -6.782 23.463 1.00 98.69 91 GLU A O 1
ATOM 667 N N . LEU A 1 92 ? -23.546 -6.149 24.066 1.00 98.56 92 LEU A N 1
ATOM 668 C CA . LEU A 1 92 ? -23.984 -5.825 22.710 1.00 98.56 92 LEU A CA 1
ATOM 669 C C . LEU A 1 92 ? -23.209 -4.637 22.142 1.00 98.56 92 LEU A C 1
ATOM 671 O O . LEU A 1 92 ? -22.803 -4.679 20.979 1.00 98.56 92 LEU A O 1
ATOM 675 N N . GLN A 1 93 ? -22.957 -3.613 22.959 1.00 98.56 93 GLN A N 1
ATOM 676 C CA . GLN A 1 93 ? -22.136 -2.476 22.567 1.00 98.56 93 GLN A CA 1
ATOM 677 C C . GLN A 1 93 ? -20.712 -2.922 22.217 1.00 98.56 93 GLN A C 1
ATOM 679 O O . GLN A 1 93 ? -20.235 -2.623 21.123 1.00 98.56 93 GLN A O 1
ATOM 684 N N . VAL A 1 94 ? -20.056 -3.691 23.090 1.00 98.44 94 VAL A N 1
ATOM 685 C CA . VAL A 1 94 ? -18.685 -4.180 22.869 1.00 98.44 94 VAL A CA 1
ATOM 686 C C . VAL A 1 94 ? -18.611 -5.076 21.630 1.00 98.44 94 VAL A C 1
ATOM 688 O O . VAL A 1 94 ? -17.676 -4.950 20.839 1.00 98.44 94 VAL A O 1
ATOM 691 N N . ARG A 1 95 ? -19.607 -5.945 21.401 1.00 98.75 95 ARG A N 1
ATOM 692 C CA . ARG 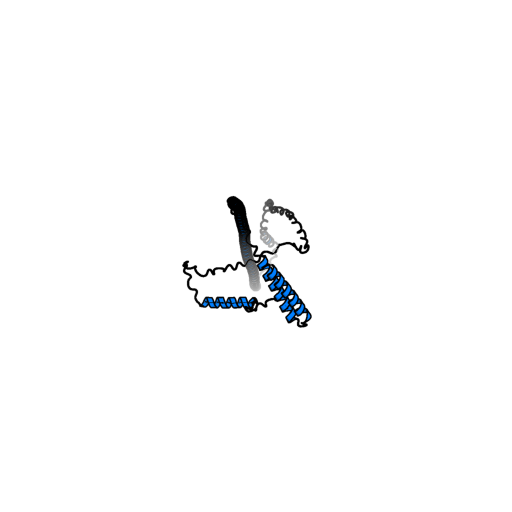A 1 95 ? -19.691 -6.749 20.168 1.00 98.75 95 ARG A CA 1
ATOM 693 C C . ARG A 1 95 ? -19.841 -5.871 18.928 1.00 98.75 95 ARG A C 1
ATOM 695 O O . ARG A 1 95 ? -19.122 -6.083 17.956 1.00 98.75 95 ARG A O 1
ATOM 702 N N . GLY A 1 96 ? -20.714 -4.867 18.969 1.00 98.69 96 GLY A N 1
ATOM 703 C CA . GLY A 1 96 ? -20.901 -3.927 17.863 1.00 98.69 96 GLY A CA 1
ATOM 704 C C . GLY A 1 96 ? -19.640 -3.115 17.553 1.00 98.69 96 GLY A C 1
ATOM 705 O O . GLY A 1 96 ? -19.274 -2.957 16.388 1.00 98.69 96 GLY A O 1
ATOM 706 N N . GLU A 1 97 ? -18.934 -2.644 18.582 1.00 98.62 97 GLU A N 1
ATOM 707 C CA . GLU A 1 97 ? -17.661 -1.930 18.440 1.00 98.62 97 GLU A CA 1
ATOM 708 C C . GLU A 1 97 ? -16.565 -2.825 17.851 1.00 98.62 97 GLU A C 1
ATOM 710 O O . GLU A 1 97 ? -15.848 -2.391 16.943 1.00 98.62 97 GLU A O 1
ATOM 715 N N . ALA A 1 98 ? -16.472 -4.078 18.308 1.00 98.12 98 ALA A N 1
ATOM 716 C CA . ALA A 1 98 ? -15.536 -5.064 17.778 1.00 98.12 98 ALA A CA 1
ATOM 717 C C . ALA A 1 98 ? -15.832 -5.392 16.305 1.00 98.12 98 ALA A C 1
ATOM 719 O O . ALA A 1 98 ? -14.931 -5.338 15.470 1.00 98.12 98 ALA A O 1
ATOM 720 N N . GLU A 1 99 ? -17.094 -5.646 15.948 1.00 98.69 99 GLU A N 1
ATOM 721 C CA . GLU A 1 99 ? -17.495 -5.867 14.555 1.00 98.69 99 GLU A CA 1
ATOM 722 C C . GLU A 1 99 ? -17.199 -4.649 13.673 1.00 98.69 99 GLU A C 1
ATOM 724 O O . GLU A 1 99 ? -16.703 -4.791 12.553 1.00 98.69 99 GLU A O 1
ATOM 729 N N . ALA A 1 100 ? -17.473 -3.437 14.163 1.00 98.62 100 ALA A N 1
ATOM 730 C CA . ALA A 1 100 ? -17.175 -2.208 13.439 1.00 98.62 100 ALA A CA 1
ATOM 731 C C . ALA A 1 100 ? -15.663 -2.001 13.253 1.00 98.62 100 ALA A C 1
ATOM 733 O O . ALA A 1 100 ? -15.244 -1.518 12.200 1.00 98.62 100 ALA A O 1
ATOM 734 N N . ALA A 1 101 ? -14.844 -2.364 14.243 1.00 98.31 101 ALA A N 1
ATOM 735 C CA . ALA A 1 101 ? -13.389 -2.339 14.133 1.00 98.31 101 ALA A CA 1
ATOM 736 C C . ALA A 1 101 ? -12.891 -3.341 13.083 1.00 98.31 101 ALA A C 1
ATOM 738 O O . ALA A 1 101 ? -12.173 -2.941 12.171 1.00 98.31 101 ALA A O 1
ATOM 739 N N . MET A 1 102 ? -13.370 -4.589 13.123 1.00 98.38 102 MET A N 1
ATOM 740 C CA . MET A 1 102 ? -13.027 -5.609 12.125 1.00 98.38 102 MET A CA 1
ATOM 741 C C . MET A 1 102 ? -13.426 -5.186 10.707 1.00 98.38 102 MET A C 1
ATOM 743 O O . MET A 1 102 ? -12.663 -5.385 9.766 1.00 98.38 102 MET A O 1
ATOM 747 N N . ARG A 1 103 ? -14.603 -4.570 10.523 1.00 98.69 103 ARG A N 1
ATOM 748 C CA . ARG A 1 103 ? -15.022 -4.044 9.210 1.00 98.69 103 ARG A CA 1
ATOM 749 C C . ARG A 1 103 ? -14.078 -2.950 8.713 1.00 98.69 103 ARG A C 1
ATOM 751 O O . ARG A 1 103 ? -13.658 -3.006 7.563 1.00 98.69 103 ARG A O 1
ATOM 758 N N . ARG A 1 104 ? -13.696 -2.006 9.582 1.00 98.75 104 ARG A N 1
ATOM 759 C CA . ARG A 1 104 ? -12.724 -0.950 9.254 1.00 98.75 104 ARG A CA 1
ATOM 760 C C . ARG A 1 104 ? -11.361 -1.523 8.864 1.00 98.75 104 ARG A C 1
ATOM 762 O O . ARG A 1 104 ? -10.781 -1.070 7.884 1.00 98.75 104 ARG A O 1
ATOM 769 N N . GLU A 1 105 ? -10.875 -2.529 9.586 1.00 98.69 105 GLU A N 1
ATOM 770 C CA . GLU A 1 105 ? -9.624 -3.221 9.253 1.00 98.69 105 GLU A CA 1
ATOM 771 C C . GLU A 1 105 ? -9.717 -3.948 7.907 1.00 98.69 105 GLU A C 1
ATOM 773 O O . GLU A 1 105 ? -8.832 -3.799 7.068 1.00 98.69 105 GLU A O 1
ATOM 778 N N . LEU A 1 106 ? -10.808 -4.678 7.650 1.00 98.75 106 LEU A N 1
ATOM 779 C CA . LEU A 1 106 ? -11.027 -5.355 6.368 1.00 98.75 106 LEU A CA 1
ATOM 780 C C . LEU A 1 106 ? -11.100 -4.373 5.196 1.00 98.75 106 LEU A C 1
ATOM 782 O O . LEU A 1 106 ? -10.572 -4.667 4.123 1.00 98.75 106 LEU A O 1
ATOM 786 N N . ASP A 1 107 ? -11.734 -3.217 5.379 1.00 98.62 107 ASP A N 1
ATOM 787 C CA . ASP A 1 107 ? -11.798 -2.183 4.347 1.00 98.62 107 ASP A CA 1
ATOM 788 C C . ASP A 1 107 ? -10.429 -1.522 4.121 1.00 98.62 107 ASP A C 1
ATOM 790 O O . ASP A 1 107 ? -10.043 -1.302 2.969 1.00 98.62 107 ASP A O 1
ATOM 794 N N . GLY A 1 108 ? -9.643 -1.316 5.184 1.00 98.62 108 GLY A N 1
ATOM 795 C CA . GLY A 1 108 ? -8.243 -0.898 5.085 1.00 98.62 108 GLY A CA 1
ATOM 796 C C . GLY A 1 108 ? -7.404 -1.897 4.286 1.00 98.62 108 GLY A C 1
ATOM 797 O O . GLY A 1 108 ? -6.817 -1.531 3.269 1.00 98.62 108 GLY A O 1
ATOM 798 N N . LEU A 1 109 ? -7.456 -3.185 4.632 1.00 98.62 109 LEU A N 1
ATOM 799 C CA . LEU A 1 109 ? -6.745 -4.246 3.907 1.00 98.62 109 LEU A CA 1
ATOM 800 C C . LEU A 1 109 ? -7.181 -4.346 2.438 1.00 98.62 109 LEU A C 1
ATOM 802 O O . LEU A 1 109 ? -6.361 -4.587 1.552 1.00 98.62 109 LEU A O 1
ATOM 806 N N . ARG A 1 110 ? -8.468 -4.137 2.137 1.00 98.56 110 ARG A N 1
ATOM 807 C CA . ARG A 1 110 ? -8.962 -4.091 0.750 1.00 98.56 110 ARG A CA 1
ATOM 808 C C . ARG A 1 110 ? -8.395 -2.903 -0.018 1.00 98.56 110 ARG A C 1
ATOM 810 O O . ARG A 1 110 ? -8.040 -3.078 -1.183 1.00 98.56 110 ARG A O 1
ATOM 817 N N . SER A 1 111 ? -8.304 -1.728 0.606 1.00 98.75 111 SER A N 1
ATOM 818 C CA . SER A 1 111 ? -7.677 -0.560 -0.021 1.00 98.75 111 SER A CA 1
ATOM 819 C C . SER A 1 111 ? -6.185 -0.770 -0.268 1.00 98.75 111 SER A C 1
ATOM 821 O O . SER A 1 111 ? -5.703 -0.450 -1.352 1.00 98.75 111 SER A O 1
ATOM 823 N N . GLU A 1 112 ? -5.475 -1.396 0.671 1.00 98.75 112 GLU A N 1
ATOM 824 C CA . GLU A 1 112 ? -4.055 -1.723 0.524 1.00 98.75 112 GLU A CA 1
ATOM 825 C C . GLU A 1 112 ? -3.841 -2.727 -0.612 1.00 98.75 112 GLU A C 1
ATOM 827 O O . GLU A 1 112 ? -2.996 -2.520 -1.478 1.00 98.75 112 GLU A O 1
ATOM 832 N N . LEU A 1 113 ? -4.670 -3.775 -0.688 1.00 98.75 113 LEU A N 1
ATOM 833 C CA . LEU A 1 113 ? -4.643 -4.732 -1.796 1.00 98.75 113 LEU A CA 1
ATOM 834 C C . LEU A 1 113 ? -4.963 -4.083 -3.148 1.00 98.75 113 LEU A C 1
ATOM 836 O O . LEU A 1 113 ? -4.387 -4.477 -4.162 1.00 98.75 113 LEU A O 1
ATOM 840 N N . ALA A 1 114 ? -5.884 -3.118 -3.194 1.00 98.50 114 ALA A N 1
ATOM 841 C CA . ALA A 1 114 ? -6.160 -2.357 -4.410 1.00 98.50 114 ALA A CA 1
ATOM 842 C C . ALA A 1 114 ? -4.953 -1.495 -4.818 1.00 98.50 114 ALA A C 1
ATOM 844 O O . ALA A 1 114 ? -4.600 -1.486 -5.997 1.00 98.50 114 ALA A O 1
ATOM 845 N N . GLY A 1 115 ? -4.286 -0.857 -3.851 1.00 98.62 115 GLY A N 1
ATOM 846 C CA . GLY A 1 115 ? -3.039 -0.117 -4.059 1.00 98.62 115 GLY A CA 1
ATOM 847 C C . GLY A 1 115 ? -1.931 -1.003 -4.626 1.00 98.62 115 GLY A C 1
ATOM 848 O O . GLY A 1 115 ? -1.424 -0.724 -5.707 1.00 98.62 115 GLY A O 1
ATOM 849 N N . LEU A 1 116 ? -1.658 -2.145 -3.987 1.00 98.69 116 LEU A N 1
ATOM 850 C CA . LEU A 1 116 ? -0.645 -3.104 -4.445 1.00 98.69 116 LEU A CA 1
ATOM 851 C C . LEU A 1 116 ? -0.931 -3.641 -5.854 1.00 98.69 116 LEU A C 1
ATOM 853 O O . LEU A 1 116 ? -0.010 -3.845 -6.641 1.00 98.69 116 LEU A O 1
ATOM 857 N N . ARG A 1 117 ? -2.203 -3.869 -6.207 1.00 98.62 117 ARG A N 1
ATOM 858 C CA . ARG A 1 117 ? -2.574 -4.240 -7.583 1.00 98.62 117 ARG A CA 1
ATOM 859 C C . ARG A 1 117 ? -2.286 -3.111 -8.569 1.00 98.62 117 ARG A C 1
ATOM 861 O O . ARG A 1 117 ? -1.789 -3.394 -9.654 1.00 98.62 117 ARG A O 1
ATOM 868 N N . GLY A 1 118 ? -2.568 -1.865 -8.194 1.00 98.62 118 GLY A N 1
ATOM 869 C CA . GLY A 1 118 ? -2.197 -0.687 -8.977 1.00 98.62 118 GLY A CA 1
ATOM 870 C C . GLY A 1 118 ? -0.688 -0.618 -9.211 1.00 98.62 118 GLY A C 1
ATOM 871 O O . GLY A 1 118 ? -0.247 -0.518 -10.355 1.00 98.62 118 GLY A O 1
ATOM 872 N N . ASP A 1 119 ? 0.105 -0.793 -8.157 1.00 98.50 119 ASP A N 1
ATOM 873 C CA . ASP A 1 119 ? 1.568 -0.784 -8.242 1.00 98.50 119 ASP A CA 1
ATOM 874 C C . ASP A 1 119 ? 2.095 -1.886 -9.171 1.00 98.50 119 ASP A C 1
ATOM 876 O O . ASP A 1 119 ? 2.947 -1.627 -10.021 1.00 98.50 119 ASP A O 1
ATOM 880 N N . LEU A 1 120 ? 1.544 -3.103 -9.085 1.00 98.62 120 LEU A N 1
ATOM 881 C CA . LEU A 1 120 ? 1.899 -4.202 -9.990 1.00 98.62 120 LEU A CA 1
ATOM 882 C C . LEU A 1 120 ? 1.576 -3.873 -11.453 1.00 98.62 120 LEU A C 1
ATOM 884 O O . LEU A 1 120 ? 2.402 -4.132 -12.327 1.00 98.62 120 LEU A O 1
ATOM 888 N N . THR A 1 121 ? 0.423 -3.254 -11.732 1.00 98.50 121 THR A N 1
ATOM 889 C CA . THR A 1 121 ? 0.107 -2.803 -13.099 1.00 98.50 121 THR A CA 1
ATOM 890 C C . THR A 1 121 ? 1.052 -1.702 -13.584 1.00 98.50 121 THR A C 1
ATOM 892 O O . THR A 1 121 ? 1.428 -1.692 -14.756 1.00 98.50 121 THR A O 1
ATOM 895 N N . GLY A 1 122 ? 1.501 -0.818 -12.688 1.00 98.50 122 GLY A N 1
ATOM 896 C CA . GLY A 1 122 ? 2.517 0.190 -12.992 1.00 98.50 122 GLY A CA 1
ATOM 897 C C . GLY A 1 122 ? 3.879 -0.430 -13.314 1.00 98.50 122 GLY A C 1
ATOM 898 O O . GLY A 1 122 ? 4.523 -0.039 -14.286 1.00 98.50 122 GLY A O 1
ATOM 899 N N . LEU A 1 123 ? 4.301 -1.446 -12.556 1.00 98.69 123 LEU A N 1
ATOM 900 C CA . LEU A 1 123 ? 5.532 -2.194 -12.832 1.00 98.69 123 LEU A CA 1
ATOM 901 C C . LEU A 1 123 ? 5.472 -2.930 -14.175 1.00 98.69 123 LEU A C 1
ATOM 903 O O . LEU A 1 123 ? 6.468 -2.966 -14.901 1.00 98.69 123 LEU A O 1
ATOM 907 N N . ASP A 1 124 ? 4.314 -3.483 -14.533 1.00 98.56 124 ASP A N 1
ATOM 908 C CA . ASP A 1 124 ? 4.113 -4.101 -15.841 1.00 98.56 124 ASP A CA 1
ATOM 909 C C . ASP A 1 124 ? 4.221 -3.084 -16.983 1.00 98.56 124 ASP A C 1
ATOM 911 O O . ASP A 1 124 ? 4.889 -3.367 -17.981 1.00 98.56 124 ASP A O 1
ATOM 915 N N . ALA A 1 125 ? 3.657 -1.884 -16.820 1.00 98.38 125 ALA A N 1
ATOM 916 C CA . ALA A 1 125 ? 3.821 -0.798 -17.785 1.00 98.38 125 ALA A CA 1
ATOM 917 C C . ALA A 1 125 ? 5.303 -0.408 -17.944 1.00 98.38 125 ALA A C 1
ATOM 919 O O . ALA A 1 125 ? 5.827 -0.417 -19.060 1.00 98.38 125 ALA A O 1
ATOM 920 N N . LEU A 1 126 ? 6.026 -0.197 -16.839 1.00 98.62 126 LEU A N 1
ATOM 921 C CA . LEU A 1 126 ? 7.464 0.099 -16.871 1.00 98.62 126 LEU A CA 1
ATOM 922 C C . LEU A 1 126 ? 8.271 -1.009 -17.563 1.00 98.62 126 LEU A C 1
ATOM 924 O O . LEU A 1 126 ? 9.180 -0.731 -18.344 1.00 98.62 126 LEU A O 1
ATOM 928 N N . ARG A 1 127 ? 7.927 -2.281 -17.335 1.00 98.69 127 ARG A N 1
ATOM 929 C CA . ARG A 1 127 ? 8.556 -3.414 -18.027 1.00 98.69 127 ARG A CA 1
ATOM 930 C C . ARG A 1 127 ? 8.344 -3.343 -19.542 1.00 98.69 127 ARG A C 1
ATOM 932 O O . ARG A 1 127 ? 9.284 -3.618 -20.290 1.00 98.69 127 ARG A O 1
ATOM 939 N N . THR A 1 128 ? 7.149 -2.970 -20.002 1.00 98.69 128 THR A N 1
ATOM 940 C CA . THR A 1 128 ? 6.884 -2.792 -21.441 1.00 98.69 128 THR A CA 1
ATOM 941 C C . THR A 1 128 ? 7.664 -1.624 -22.040 1.00 98.69 128 THR A C 1
ATOM 943 O O . THR A 1 128 ? 8.214 -1.763 -23.132 1.00 98.69 128 THR A O 1
ATOM 946 N N . GLU A 1 129 ? 7.810 -0.515 -21.313 1.00 98.69 129 GLU A N 1
ATOM 947 C CA . GLU A 1 129 ? 8.630 0.624 -21.742 1.00 98.69 129 GLU A CA 1
ATOM 948 C C . GLU A 1 129 ? 10.112 0.248 -21.850 1.00 98.69 129 GLU A C 1
ATOM 950 O O . GLU A 1 129 ? 10.767 0.558 -22.845 1.00 98.69 129 GLU A O 1
ATOM 955 N N . VAL A 1 130 ? 10.645 -0.491 -20.871 1.00 98.75 130 VAL A N 1
ATOM 956 C CA . VAL A 1 130 ? 12.029 -0.989 -20.911 1.00 98.75 130 VAL A CA 1
ATOM 957 C C . VAL A 1 130 ? 12.247 -1.918 -22.108 1.00 98.75 130 VAL A C 1
ATOM 959 O O . VAL A 1 130 ? 13.276 -1.814 -22.781 1.00 98.75 130 VAL A O 1
ATOM 962 N N . ALA A 1 131 ? 11.283 -2.789 -22.420 1.00 98.56 131 ALA A N 1
ATOM 963 C CA . ALA A 1 131 ? 11.346 -3.638 -23.607 1.00 98.56 131 ALA A CA 1
ATOM 964 C C . ALA A 1 131 ? 11.338 -2.812 -24.907 1.00 98.56 131 ALA A C 1
ATOM 966 O O . ALA A 1 131 ? 12.134 -3.084 -25.807 1.00 98.56 131 ALA A O 1
ATOM 967 N N . ALA A 1 132 ? 10.509 -1.766 -24.985 1.00 98.50 132 ALA A N 1
ATOM 968 C CA . ALA A 1 132 ? 10.468 -0.855 -26.12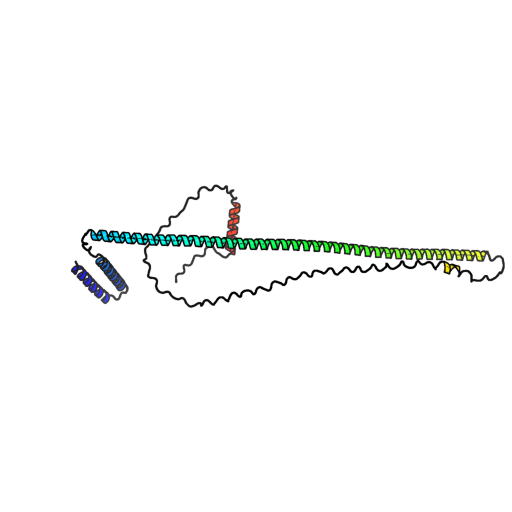8 1.00 98.50 132 ALA A CA 1
ATOM 969 C C . ALA A 1 132 ? 11.794 -0.094 -26.314 1.00 98.50 132 ALA A C 1
ATOM 971 O O . ALA A 1 132 ? 12.301 0.000 -27.430 1.00 98.50 132 ALA A O 1
ATOM 972 N N . ILE A 1 133 ? 12.415 0.379 -25.228 1.00 98.75 133 ILE A N 1
ATOM 973 C CA . ILE A 1 133 ? 13.757 0.987 -25.271 1.00 98.75 133 ILE A CA 1
ATOM 974 C C . ILE A 1 133 ? 14.798 -0.025 -25.773 1.00 98.75 133 ILE A C 1
ATOM 976 O O . ILE A 1 133 ? 15.696 0.338 -26.534 1.00 98.75 133 ILE A O 1
ATOM 980 N N . GLY A 1 134 ? 14.685 -1.292 -25.365 1.00 98.50 134 GLY A N 1
ATOM 981 C CA . GLY A 1 134 ? 15.524 -2.379 -25.867 1.00 98.50 134 GLY A CA 1
ATOM 982 C C . GLY A 1 134 ? 15.419 -2.555 -27.384 1.00 98.50 134 GLY A C 1
ATOM 983 O O . GLY A 1 134 ? 16.449 -2.643 -28.050 1.00 98.50 134 GLY A O 1
ATOM 984 N N . ALA A 1 135 ? 14.200 -2.533 -27.930 1.00 98.50 135 ALA A N 1
ATOM 985 C CA . ALA A 1 135 ? 13.960 -2.604 -29.372 1.00 98.50 135 ALA A CA 1
ATOM 986 C C . ALA A 1 135 ? 14.564 -1.401 -30.115 1.00 98.50 135 ALA A C 1
ATOM 988 O O . ALA A 1 135 ? 15.347 -1.588 -31.038 1.00 98.50 135 ALA A O 1
ATOM 989 N N . LEU A 1 136 ? 14.335 -0.175 -29.628 1.00 98.69 136 LEU A N 1
ATOM 990 C CA . LEU A 1 136 ? 14.924 1.034 -30.221 1.00 98.69 136 LEU A CA 1
ATOM 991 C C . LEU A 1 136 ? 16.460 0.989 -30.259 1.00 98.69 136 LEU A C 1
ATOM 993 O O . LEU A 1 136 ? 17.082 1.487 -31.194 1.00 98.69 136 LEU A O 1
ATOM 997 N N . ARG A 1 137 ? 17.102 0.394 -29.246 1.00 98.69 137 ARG A N 1
ATOM 998 C CA . ARG A 1 137 ? 18.561 0.201 -29.249 1.00 98.69 137 ARG A CA 1
ATOM 999 C C . ARG A 1 137 ? 19.016 -0.806 -30.304 1.00 98.69 137 ARG A C 1
ATOM 1001 O O . ARG A 1 137 ? 20.087 -0.608 -30.871 1.00 98.69 137 ARG A O 1
ATOM 1008 N N . ALA A 1 138 ? 18.237 -1.857 -30.552 1.00 98.56 138 ALA A N 1
ATOM 1009 C CA . ALA A 1 138 ? 18.517 -2.809 -31.622 1.00 98.56 138 ALA A CA 1
ATOM 1010 C C . ALA A 1 138 ? 18.391 -2.137 -32.999 1.00 98.56 138 ALA A C 1
ATOM 1012 O O . ALA A 1 138 ? 19.318 -2.239 -33.799 1.00 98.56 138 ALA A O 1
ATOM 1013 N N . ASP A 1 139 ? 17.336 -1.349 -33.216 1.00 98.62 139 ASP A N 1
ATOM 1014 C CA . ASP A 1 139 ? 17.132 -0.589 -34.458 1.00 98.62 139 ASP A CA 1
ATOM 1015 C C . ASP A 1 139 ? 18.285 0.401 -34.712 1.00 98.62 139 ASP A C 1
ATOM 1017 O O . ASP A 1 139 ? 18.797 0.526 -35.824 1.00 98.62 139 ASP A O 1
ATOM 1021 N N . LEU A 1 140 ? 18.759 1.092 -33.668 1.00 98.62 140 LEU A N 1
ATOM 1022 C CA . LEU A 1 140 ? 19.922 1.980 -33.773 1.00 98.62 140 LEU A CA 1
ATOM 1023 C C . LEU A 1 140 ? 21.212 1.225 -34.124 1.00 98.62 140 LEU A C 1
ATOM 1025 O O . LEU A 1 140 ? 22.051 1.762 -34.851 1.00 98.62 140 LEU A O 1
ATOM 1029 N N . ALA A 1 141 ? 21.384 0.002 -33.619 1.00 98.50 141 ALA A N 1
ATOM 1030 C CA . ALA A 1 141 ? 22.519 -0.841 -33.978 1.00 98.50 141 ALA A CA 1
ATOM 1031 C C . ALA A 1 141 ? 22.437 -1.301 -35.444 1.00 98.50 141 ALA A C 1
ATOM 1033 O O . ALA A 1 141 ? 23.450 -1.283 -36.142 1.00 98.50 141 ALA A O 1
ATOM 1034 N N . GLU A 1 142 ? 21.241 -1.631 -35.937 1.00 98.69 142 GLU A N 1
ATOM 1035 C CA . GLU A 1 142 ? 21.004 -1.957 -37.347 1.00 98.69 142 GLU A CA 1
ATOM 1036 C C . GLU A 1 142 ? 21.313 -0.762 -38.261 1.00 98.69 142 GLU A C 1
ATOM 1038 O O . GLU A 1 142 ? 22.064 -0.894 -39.228 1.00 98.69 142 GLU A O 1
ATOM 1043 N N . LEU A 1 143 ? 20.834 0.437 -37.912 1.00 98.75 143 LEU A N 1
ATOM 1044 C CA . LEU A 1 143 ? 21.152 1.670 -38.641 1.00 98.75 143 LEU A CA 1
ATOM 1045 C C . LEU A 1 143 ? 22.659 1.962 -38.669 1.00 98.75 143 LEU A C 1
ATOM 1047 O O . LEU A 1 143 ? 23.183 2.440 -39.679 1.00 98.75 143 LEU A O 1
ATOM 1051 N N . ALA A 1 144 ? 23.370 1.683 -37.573 1.00 98.50 144 ALA A N 1
ATOM 1052 C CA . ALA A 1 144 ? 24.823 1.806 -37.534 1.00 98.50 144 ALA A CA 1
ATOM 1053 C C . ALA A 1 144 ? 25.508 0.804 -38.481 1.00 98.50 144 ALA A C 1
ATOM 1055 O O . ALA A 1 144 ? 26.471 1.181 -39.151 1.00 98.50 144 ALA A O 1
ATOM 1056 N N . GLY A 1 145 ? 24.983 -0.422 -38.586 1.00 98.38 145 GLY A N 1
ATOM 1057 C CA . GLY A 1 145 ? 25.411 -1.426 -39.565 1.00 98.38 145 GLY A CA 1
ATOM 1058 C C . GLY A 1 145 ? 25.216 -0.951 -41.005 1.00 98.38 145 GLY A C 1
ATOM 1059 O O . GLY A 1 145 ? 26.184 -0.850 -41.752 1.00 98.38 145 GLY A O 1
ATOM 1060 N N . LEU A 1 146 ? 24.006 -0.509 -41.361 1.00 98.69 146 LEU A N 1
ATOM 1061 C CA . LEU A 1 146 ? 23.709 0.025 -42.698 1.00 98.69 146 LEU A CA 1
ATOM 1062 C C . LEU A 1 146 ? 24.611 1.210 -43.074 1.00 98.69 146 LEU A C 1
ATOM 1064 O O . LEU A 1 146 ? 25.017 1.367 -44.225 1.00 98.69 146 LEU A O 1
ATOM 1068 N N . ARG A 1 147 ? 24.957 2.064 -42.104 1.00 98.62 147 ARG A N 1
ATOM 1069 C CA . ARG A 1 147 ? 25.899 3.167 -42.326 1.00 98.62 147 ARG A CA 1
ATOM 1070 C C . ARG A 1 147 ? 27.313 2.668 -42.635 1.00 98.62 147 ARG A C 1
ATOM 1072 O O . ARG A 1 147 ? 27.994 3.295 -43.449 1.00 98.62 147 ARG A O 1
ATOM 1079 N N . ALA A 1 148 ? 27.758 1.591 -41.989 1.00 98.56 148 ALA A N 1
ATOM 1080 C CA . ALA A 1 148 ? 29.039 0.963 -42.288 1.00 98.56 148 ALA A CA 1
ATOM 1081 C C . ALA A 1 148 ? 29.042 0.378 -43.710 1.00 98.56 148 ALA A C 1
ATOM 1083 O O . ALA A 1 148 ? 29.959 0.675 -44.473 1.00 98.56 148 ALA A O 1
ATOM 1084 N N . ASP A 1 149 ? 27.971 -0.310 -44.109 1.00 98.56 149 ASP A N 1
ATOM 1085 C CA . ASP A 1 149 ? 27.819 -0.866 -45.462 1.00 98.56 149 ASP A CA 1
ATOM 1086 C C . ASP A 1 149 ? 27.841 0.235 -46.538 1.00 98.56 149 ASP A C 1
ATOM 1088 O O . ASP A 1 149 ? 28.487 0.116 -47.582 1.00 98.56 149 ASP A O 1
ATOM 1092 N N . VAL A 1 150 ? 27.181 1.373 -46.284 1.00 98.56 150 VAL A N 1
ATOM 1093 C CA . VAL A 1 150 ? 27.229 2.538 -47.186 1.00 98.56 150 VAL A CA 1
ATOM 1094 C C . VAL A 1 150 ? 28.644 3.110 -47.297 1.00 98.56 150 VAL A C 1
ATOM 1096 O O . VAL A 1 150 ? 29.062 3.506 -48.391 1.00 98.56 150 VAL A O 1
ATOM 1099 N N . ALA A 1 151 ? 29.392 3.152 -46.193 1.00 98.25 151 ALA A N 1
ATOM 1100 C CA . ALA A 1 151 ? 30.787 3.579 -46.212 1.00 98.25 151 ALA A CA 1
ATOM 1101 C C . ALA A 1 151 ? 31.669 2.601 -47.011 1.00 98.25 151 ALA A C 1
ATOM 1103 O O . ALA A 1 151 ? 32.527 3.046 -47.775 1.00 98.25 151 ALA A O 1
ATOM 1104 N N . GLU A 1 152 ? 31.418 1.294 -46.913 1.00 98.56 152 GLU A N 1
ATOM 1105 C CA . GLU A 1 152 ? 32.101 0.270 -47.710 1.00 98.56 152 GLU A CA 1
ATOM 1106 C C . GLU A 1 152 ? 31.815 0.431 -49.210 1.00 98.56 152 GLU A C 1
ATOM 1108 O O . GLU A 1 152 ? 32.744 0.490 -50.016 1.00 98.56 152 GLU A O 1
ATOM 1113 N N . MET A 1 153 ? 30.548 0.612 -49.602 1.00 98.62 153 MET A N 1
ATOM 1114 C CA . MET A 1 153 ? 30.181 0.875 -51.000 1.00 98.62 153 MET A CA 1
ATOM 1115 C C . MET A 1 153 ? 30.854 2.137 -51.557 1.00 98.62 153 MET A C 1
ATOM 1117 O O . MET A 1 153 ? 31.227 2.184 -52.733 1.00 98.62 153 MET A O 1
ATOM 1121 N N . ALA A 1 154 ? 31.007 3.177 -50.732 1.00 98.25 154 ALA A N 1
ATOM 1122 C CA . ALA A 1 154 ? 31.744 4.376 -51.115 1.00 98.25 154 ALA A CA 1
ATOM 1123 C C . ALA A 1 154 ? 33.236 4.074 -51.347 1.00 98.25 154 ALA A C 1
ATOM 1125 O O . ALA A 1 154 ? 33.801 4.573 -52.323 1.00 98.25 154 ALA A O 1
ATOM 1126 N N . GLY A 1 155 ? 33.839 3.220 -50.512 1.00 98.12 155 GLY A N 1
ATOM 1127 C CA . GLY A 1 155 ? 35.193 2.693 -50.701 1.00 98.12 155 GLY A CA 1
ATOM 1128 C C . GLY A 1 155 ? 35.345 1.937 -52.023 1.00 98.12 155 GLY A C 1
ATOM 1129 O O . GLY A 1 155 ? 36.163 2.320 -52.857 1.00 98.12 155 GLY A O 1
ATOM 1130 N N . LEU A 1 156 ? 34.471 0.962 -52.289 1.00 98.56 156 LEU A N 1
ATOM 1131 C CA . LEU A 1 156 ? 34.474 0.197 -53.543 1.00 98.56 156 LEU A CA 1
ATOM 1132 C C . LEU A 1 156 ? 34.305 1.094 -54.778 1.00 98.56 156 LEU A C 1
ATOM 1134 O O . LEU A 1 156 ? 34.968 0.897 -55.795 1.00 98.56 156 LEU A O 1
ATOM 1138 N N . ARG A 1 157 ? 33.444 2.119 -54.709 1.00 98.31 157 ARG A N 1
ATOM 1139 C CA . ARG A 1 157 ? 33.294 3.097 -55.799 1.00 98.31 157 ARG A CA 1
ATOM 1140 C C . ARG A 1 157 ? 34.590 3.877 -56.036 1.00 98.31 157 ARG A C 1
ATOM 1142 O O . ARG A 1 157 ? 34.922 4.142 -57.192 1.00 98.31 157 ARG A O 1
ATOM 1149 N N . ALA A 1 158 ? 35.305 4.251 -54.976 1.00 98.44 158 ALA A N 1
ATOM 1150 C CA . ALA A 1 158 ? 36.598 4.916 -55.097 1.00 98.44 158 ALA A CA 1
ATOM 1151 C C . ALA A 1 158 ? 37.644 3.995 -55.749 1.00 98.44 158 ALA A C 1
ATOM 1153 O O . ALA A 1 158 ? 38.371 4.441 -56.639 1.00 98.44 158 ALA A O 1
ATOM 1154 N N . ASP A 1 159 ? 37.663 2.711 -55.388 1.00 98.31 159 ASP A N 1
ATOM 1155 C CA . ASP A 1 159 ? 38.559 1.712 -55.981 1.00 98.31 159 ASP A CA 1
ATOM 1156 C C . ASP A 1 159 ? 38.255 1.469 -57.463 1.00 98.31 159 ASP A C 1
ATOM 1158 O O . ASP A 1 159 ? 39.162 1.481 -58.294 1.00 98.31 159 ASP A O 1
ATOM 1162 N N . VAL A 1 160 ? 36.977 1.349 -57.839 1.00 98.50 160 VAL A N 1
ATOM 1163 C CA . VAL A 1 160 ? 36.559 1.270 -59.250 1.00 98.50 160 VAL A CA 1
ATOM 1164 C C . VAL A 1 160 ? 36.965 2.533 -60.014 1.00 98.50 160 VAL A C 1
ATOM 1166 O O . VAL A 1 160 ? 37.430 2.447 -61.152 1.00 98.50 160 VAL A O 1
ATOM 1169 N N . GLY A 1 161 ? 36.828 3.709 -59.393 1.00 97.69 161 GLY A N 1
ATOM 1170 C CA . GLY A 1 161 ? 37.303 4.973 -59.954 1.00 97.69 161 GLY A CA 1
ATOM 1171 C C . GLY A 1 161 ? 38.809 4.960 -60.227 1.00 97.69 161 GLY A C 1
ATOM 1172 O O . GLY A 1 161 ? 39.240 5.370 -61.306 1.00 97.69 161 GLY A O 1
ATOM 1173 N N . ARG A 1 162 ? 39.599 4.420 -59.293 1.00 98.38 162 ARG A N 1
ATOM 1174 C CA . ARG A 1 162 ? 41.050 4.249 -59.439 1.00 98.38 162 ARG A CA 1
ATOM 1175 C C . ARG A 1 162 ? 4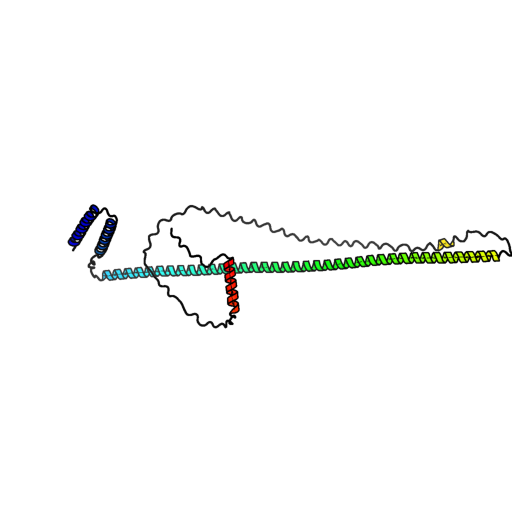1.405 3.266 -60.552 1.00 98.38 162 ARG A C 1
ATOM 1177 O O . ARG A 1 162 ? 42.186 3.616 -61.427 1.00 98.38 162 ARG A O 1
ATOM 1184 N N . LEU A 1 163 ? 40.780 2.089 -60.579 1.00 98.38 163 LEU A N 1
ATOM 1185 C CA . LEU A 1 163 ? 40.992 1.086 -61.630 1.00 98.38 163 LEU A CA 1
ATOM 1186 C C . LEU A 1 163 ? 40.665 1.635 -63.020 1.00 98.38 163 LEU A C 1
ATOM 1188 O O . LEU A 1 163 ? 41.379 1.364 -63.983 1.00 98.38 163 LEU A O 1
ATOM 1192 N N . ARG A 1 164 ? 39.597 2.433 -63.138 1.00 98.06 164 ARG A N 1
ATOM 1193 C CA . ARG A 1 164 ? 39.251 3.099 -64.395 1.00 98.06 164 ARG A CA 1
ATOM 1194 C C . ARG A 1 164 ? 40.334 4.089 -64.814 1.00 98.06 164 ARG A C 1
ATOM 1196 O O . ARG A 1 164 ? 40.691 4.090 -65.987 1.00 98.06 164 ARG A O 1
ATOM 1203 N N . ALA A 1 165 ? 40.853 4.890 -63.882 1.00 97.81 165 ALA A N 1
ATOM 1204 C CA . ALA A 1 165 ? 41.947 5.820 -64.152 1.00 97.81 165 ALA A CA 1
ATOM 1205 C C . ALA A 1 165 ? 43.217 5.079 -64.615 1.00 97.81 165 ALA A C 1
ATOM 1207 O O . ALA A 1 165 ? 43.766 5.410 -65.664 1.00 97.81 165 ALA A O 1
ATOM 1208 N N . GLU A 1 166 ? 43.610 4.013 -63.913 1.00 98.06 166 GLU A N 1
ATOM 1209 C CA . GLU A 1 166 ? 44.750 3.163 -64.286 1.00 98.06 166 GLU A CA 1
ATOM 1210 C C . GLU A 1 166 ? 44.565 2.514 -65.666 1.00 98.06 166 GLU A C 1
ATOM 1212 O O . GLU A 1 166 ? 45.491 2.479 -66.474 1.00 98.06 166 GLU A O 1
ATOM 1217 N N . LEU A 1 167 ? 43.366 2.010 -65.979 1.00 97.06 167 LEU A N 1
ATOM 1218 C CA . LEU A 1 167 ? 43.069 1.450 -67.298 1.00 97.06 167 LEU A CA 1
ATOM 1219 C C . LEU A 1 167 ? 43.127 2.513 -68.392 1.00 97.06 167 LEU A C 1
ATOM 1221 O O . LEU A 1 167 ? 43.670 2.231 -69.459 1.00 97.06 167 LEU A O 1
ATOM 1225 N N . THR A 1 168 ? 42.592 3.714 -68.154 1.00 96.81 168 THR A N 1
ATOM 1226 C CA . THR A 1 168 ? 42.695 4.812 -69.125 1.00 96.81 168 THR A CA 1
ATOM 1227 C C . THR A 1 168 ? 44.139 5.245 -69.339 1.00 96.81 168 THR A C 1
ATOM 1229 O O . THR A 1 168 ? 44.515 5.516 -70.474 1.00 96.81 168 THR A O 1
ATOM 1232 N N . GLU A 1 169 ? 44.962 5.240 -68.289 1.00 96.94 169 GLU A N 1
ATOM 1233 C CA . GLU A 1 169 ? 46.391 5.534 -68.378 1.00 96.94 169 GLU A CA 1
ATOM 1234 C C . GLU A 1 169 ? 47.139 4.455 -69.173 1.00 96.94 169 GLU A C 1
ATOM 1236 O O . GLU A 1 169 ? 47.897 4.788 -70.081 1.00 96.94 169 GLU A O 1
ATOM 1241 N N . ARG A 1 170 ? 46.860 3.164 -68.932 1.00 96.62 170 ARG A N 1
ATOM 1242 C CA . ARG A 1 170 ? 47.424 2.057 -69.729 1.00 96.62 170 ARG A CA 1
ATOM 1243 C C . ARG A 1 170 ? 47.021 2.133 -71.197 1.00 96.62 170 ARG A C 1
ATOM 1245 O O . ARG A 1 170 ? 47.890 2.035 -72.052 1.00 96.62 170 ARG A O 1
ATOM 1252 N N . HIS A 1 171 ? 45.740 2.355 -71.498 1.00 96.06 171 HIS A N 1
ATOM 1253 C CA . HIS A 1 171 ? 45.273 2.491 -72.883 1.00 96.06 171 HIS A CA 1
ATOM 1254 C C . HIS A 1 171 ? 45.883 3.718 -73.568 1.00 96.06 171 HIS A C 1
ATOM 1256 O O . HIS A 1 171 ? 46.267 3.640 -74.731 1.00 96.06 171 HIS A O 1
ATOM 1262 N N . ALA A 1 172 ? 45.999 4.846 -72.861 1.00 93.81 172 ALA A N 1
ATOM 1263 C CA . ALA A 1 172 ? 46.673 6.030 -73.382 1.00 93.81 172 ALA A CA 1
ATOM 1264 C C . ALA A 1 172 ? 48.162 5.756 -73.648 1.00 93.81 172 ALA A C 1
ATOM 1266 O O . ALA A 1 172 ? 48.668 6.151 -74.694 1.00 93.81 172 ALA A O 1
ATOM 1267 N N . GLY A 1 173 ? 48.840 5.031 -72.753 1.00 94.75 173 GLY A N 1
ATOM 1268 C CA . GLY A 1 173 ? 50.223 4.586 -72.930 1.00 94.75 173 GLY A CA 1
ATOM 1269 C C . GLY A 1 173 ? 50.399 3.615 -74.101 1.00 94.75 173 GLY A C 1
ATOM 1270 O O . GLY A 1 173 ? 51.315 3.784 -74.900 1.00 94.75 173 GLY A O 1
ATOM 1271 N N . GLU A 1 174 ? 49.500 2.642 -74.265 1.00 94.25 174 GLU A N 1
ATOM 1272 C CA . GLU A 1 174 ? 49.494 1.708 -75.399 1.00 94.25 174 GLU A CA 1
ATOM 1273 C C . GLU A 1 174 ? 49.247 2.423 -76.728 1.00 94.25 174 GLU A C 1
ATOM 1275 O O . GLU A 1 174 ? 49.945 2.156 -77.702 1.00 94.25 174 GLU A O 1
ATOM 1280 N N . LEU A 1 175 ? 48.296 3.361 -76.776 1.00 91.56 175 LEU A N 1
ATOM 1281 C CA . LEU A 1 175 ? 48.050 4.203 -77.949 1.00 91.56 175 LEU A CA 1
ATOM 1282 C C . LEU A 1 175 ? 49.242 5.110 -78.250 1.00 91.56 175 LEU A C 1
ATOM 1284 O O . LEU A 1 175 ? 49.568 5.301 -79.419 1.00 91.56 175 LEU A O 1
ATOM 1288 N N . HIS A 1 176 ? 49.899 5.649 -77.222 1.00 89.44 176 HIS A N 1
ATOM 1289 C CA . HIS A 1 176 ? 51.114 6.436 -77.387 1.00 89.44 176 HIS A CA 1
ATOM 1290 C C . HIS A 1 176 ? 52.229 5.579 -77.988 1.00 89.44 176 HIS A C 1
ATOM 1292 O O . HIS A 1 176 ? 52.776 5.949 -79.019 1.00 89.44 176 HIS A O 1
ATOM 1298 N N . HIS A 1 177 ? 52.470 4.383 -77.447 1.00 88.88 177 HIS A N 1
ATOM 1299 C CA . HIS A 1 177 ? 53.480 3.460 -77.958 1.00 88.88 177 HIS A CA 1
ATOM 1300 C C . HIS A 1 177 ? 53.149 2.937 -79.366 1.00 88.88 177 HIS A C 1
ATOM 1302 O O . HIS A 1 177 ? 54.008 2.880 -80.244 1.00 88.88 177 HIS A O 1
ATOM 1308 N N . ALA A 1 178 ? 51.886 2.599 -79.633 1.00 87.00 178 ALA A N 1
ATOM 1309 C CA . ALA A 1 178 ? 51.422 2.224 -80.966 1.00 87.00 178 ALA A CA 1
ATOM 1310 C C . ALA A 1 178 ? 51.547 3.393 -81.953 1.00 87.00 178 ALA A C 1
ATOM 1312 O O . ALA A 1 178 ? 51.904 3.178 -83.111 1.00 87.00 178 ALA A O 1
ATOM 1313 N N . GLY A 1 179 ? 51.286 4.619 -81.496 1.00 85.94 179 GLY A N 1
ATOM 1314 C CA . GLY A 1 179 ? 51.485 5.857 -82.236 1.00 85.94 179 GLY A CA 1
ATOM 1315 C C . GLY A 1 179 ? 52.954 6.093 -82.561 1.00 85.94 179 GLY A C 1
ATOM 1316 O O . GLY A 1 179 ? 53.270 6.322 -83.721 1.00 85.94 179 GLY A O 1
ATOM 1317 N N . GLU A 1 180 ? 53.857 5.950 -81.593 1.00 87.75 180 GLU A N 1
ATOM 1318 C CA . GLU A 1 180 ? 55.308 6.027 -81.790 1.00 87.75 180 GLU A CA 1
ATOM 1319 C C . GLU A 1 180 ? 55.782 4.978 -82.797 1.00 87.75 180 GLU A C 1
ATOM 1321 O O . GLU A 1 180 ? 56.398 5.328 -83.798 1.00 87.75 180 GLU A O 1
ATOM 1326 N N . MET A 1 181 ? 55.390 3.713 -82.630 1.00 88.44 181 MET A N 1
ATOM 1327 C CA . MET A 1 181 ? 55.719 2.637 -83.569 1.00 88.44 181 MET A CA 1
ATOM 1328 C C . MET A 1 181 ? 55.106 2.858 -84.958 1.00 88.44 181 MET A C 1
ATOM 1330 O O . MET A 1 181 ? 55.677 2.440 -85.966 1.00 88.44 181 MET A O 1
ATOM 1334 N N . HIS A 1 182 ? 53.922 3.467 -85.051 1.00 81.56 182 HIS A N 1
ATOM 1335 C CA . HIS A 1 182 ? 53.302 3.812 -86.329 1.00 81.56 182 HIS A CA 1
ATOM 1336 C C . HIS A 1 182 ? 54.025 4.984 -86.989 1.00 81.56 182 HIS A C 1
ATOM 1338 O O . HIS A 1 182 ? 54.305 4.908 -88.181 1.00 81.56 182 HIS A O 1
ATOM 1344 N N . VAL A 1 183 ? 54.378 6.024 -86.231 1.00 83.12 183 VAL A N 1
ATOM 1345 C CA . VAL A 1 183 ? 55.184 7.154 -86.695 1.00 83.12 183 VAL A CA 1
ATOM 1346 C C . VAL A 1 183 ? 56.548 6.656 -87.153 1.00 83.12 183 VAL A C 1
ATOM 1348 O O . VAL A 1 183 ? 56.928 6.962 -88.273 1.00 83.12 183 VAL A O 1
ATOM 1351 N N . GLU A 1 184 ? 57.241 5.811 -86.391 1.00 82.06 184 GLU A N 1
ATOM 1352 C CA . GLU A 1 184 ? 58.494 5.177 -86.816 1.00 82.06 184 GLU A CA 1
ATOM 1353 C C . GLU A 1 184 ? 58.315 4.372 -88.105 1.00 82.06 184 GLU A C 1
ATOM 1355 O O . GLU A 1 184 ? 59.101 4.507 -89.043 1.00 82.06 184 GLU A O 1
ATOM 1360 N N . ARG A 1 185 ? 57.246 3.574 -88.211 1.00 79.88 185 ARG A N 1
ATOM 1361 C CA . ARG A 1 185 ? 56.968 2.773 -89.411 1.00 79.88 185 ARG A CA 1
ATOM 1362 C C . ARG A 1 185 ? 56.618 3.643 -90.617 1.00 79.88 185 ARG A C 1
ATOM 1364 O O . ARG A 1 185 ? 57.036 3.321 -91.724 1.00 79.88 185 ARG A O 1
ATOM 1371 N N . VAL A 1 186 ? 55.884 4.739 -90.434 1.00 79.69 186 VAL A N 1
ATOM 1372 C CA . VAL A 1 186 ? 55.570 5.726 -91.479 1.00 79.69 186 VAL A CA 1
ATOM 1373 C C . VAL A 1 186 ? 56.813 6.524 -91.853 1.00 79.69 186 VAL A C 1
ATOM 1375 O O . VAL A 1 186 ? 57.039 6.747 -93.035 1.00 79.69 186 VAL A O 1
ATOM 1378 N N . VAL A 1 187 ? 57.666 6.901 -90.903 1.00 81.44 187 VAL A N 1
ATOM 1379 C CA . VAL A 1 187 ? 58.952 7.562 -91.160 1.00 81.44 187 VAL A CA 1
ATOM 1380 C C . VAL A 1 187 ? 59.866 6.628 -91.953 1.00 81.44 187 VAL A C 1
ATOM 1382 O O . VAL A 1 187 ? 60.390 7.029 -92.985 1.00 81.44 187 VAL A O 1
ATOM 1385 N N . MET A 1 188 ? 59.968 5.354 -91.578 1.00 75.88 188 MET A N 1
ATOM 1386 C CA . MET A 1 188 ? 60.704 4.350 -92.354 1.00 75.88 188 MET A CA 1
ATOM 1387 C C . MET A 1 188 ? 60.091 4.126 -93.743 1.00 75.88 188 MET A C 1
ATOM 1389 O O . MET A 1 188 ? 60.816 4.006 -94.726 1.00 75.88 188 MET A O 1
ATOM 1393 N N . ARG A 1 189 ? 58.757 4.124 -93.862 1.00 65.31 189 ARG A N 1
ATOM 1394 C CA . ARG A 1 189 ? 58.056 3.969 -95.148 1.00 65.31 189 ARG A CA 1
ATOM 1395 C C . ARG A 1 189 ? 58.155 5.213 -96.034 1.00 65.31 189 ARG A C 1
ATOM 1397 O O . ARG A 1 189 ? 58.209 5.094 -97.246 1.00 65.31 189 ARG A O 1
ATOM 1404 N N . THR A 1 190 ? 58.216 6.409 -95.463 1.00 60.72 190 THR A N 1
ATOM 1405 C CA . THR A 1 190 ? 58.414 7.664 -96.207 1.00 60.72 190 THR A CA 1
ATOM 1406 C C . THR A 1 190 ? 59.884 7.878 -96.568 1.00 60.72 190 THR A C 1
ATOM 1408 O O . THR A 1 190 ? 60.170 8.441 -97.623 1.00 60.72 190 THR A O 1
ATOM 1411 N N . GLN A 1 191 ? 60.822 7.349 -95.775 1.00 59.06 191 GLN A N 1
ATOM 1412 C CA . GLN A 1 191 ? 62.227 7.223 -96.166 1.00 59.06 191 GLN A CA 1
ATOM 1413 C C . GLN A 1 191 ? 62.428 6.160 -97.259 1.00 59.06 191 GLN A C 1
ATOM 1415 O O . GLN A 1 191 ? 63.204 6.404 -98.179 1.00 59.06 191 GLN A O 1
ATOM 1420 N N . SER A 1 192 ? 61.690 5.041 -97.244 1.00 49.94 192 SER A N 1
ATOM 1421 C CA . SER A 1 192 ? 61.754 4.030 -98.315 1.00 49.94 192 SER A CA 1
ATOM 1422 C C . SER A 1 192 ? 61.013 4.426 -99.600 1.00 49.94 192 SER A C 1
ATOM 1424 O O . SER A 1 192 ? 61.320 3.903 -100.667 1.00 49.94 192 SER A O 1
ATOM 1426 N N . VAL A 1 193 ? 60.090 5.390 -99.537 1.00 51.22 193 VAL A N 1
ATOM 1427 C CA . VAL A 1 193 ? 59.384 5.952 -100.708 1.00 51.22 193 VAL A CA 1
ATOM 1428 C C . VAL A 1 193 ? 60.099 7.185 -101.287 1.00 51.22 193 VAL A C 1
ATOM 1430 O O . VAL A 1 193 ? 59.737 7.679 -102.351 1.00 51.22 193 VAL A O 1
ATOM 1433 N N . ARG A 1 194 ? 61.213 7.641 -100.695 1.00 45.88 194 ARG A N 1
ATOM 1434 C CA . ARG A 1 194 ? 62.039 8.740 -101.241 1.00 45.88 194 ARG A CA 1
ATOM 1435 C C . ARG A 1 194 ? 62.907 8.349 -102.450 1.00 45.88 194 ARG A C 1
ATOM 1437 O O . ARG A 1 194 ? 63.882 9.025 -102.765 1.00 45.88 194 ARG A O 1
ATOM 1444 N N . SER A 1 195 ? 62.523 7.294 -103.162 1.00 48.44 195 SER A N 1
ATOM 1445 C CA . SER A 1 195 ? 63.062 6.898 -104.465 1.00 48.44 195 SER A CA 1
ATOM 1446 C C . SER A 1 195 ? 61.946 6.889 -105.512 1.00 48.44 195 SER A C 1
ATOM 1448 O O . SER A 1 195 ? 61.644 5.864 -106.112 1.00 48.44 195 SER A O 1
ATOM 1450 N N . GLY A 1 196 ? 61.332 8.054 -105.730 1.00 45.78 196 GLY A N 1
ATOM 1451 C CA . GLY A 1 196 ? 60.564 8.340 -106.940 1.00 45.78 196 GLY A CA 1
ATOM 1452 C C . GLY A 1 196 ? 59.192 8.965 -106.704 1.00 45.78 196 GLY A C 1
ATOM 1453 O O . GLY A 1 196 ? 58.363 8.378 -106.017 1.00 45.78 196 GLY A O 1
ATOM 1454 N N . ARG A 1 197 ? 58.952 10.064 -107.446 1.00 35.59 197 ARG A N 1
ATOM 1455 C CA . ARG A 1 197 ? 57.632 10.592 -107.860 1.00 35.59 197 ARG A CA 1
ATOM 1456 C C . ARG A 1 197 ? 56.907 11.458 -106.817 1.00 35.59 197 ARG A C 1
ATOM 1458 O O . ARG A 1 197 ? 56.906 11.112 -105.649 1.00 35.59 197 ARG A O 1
ATOM 1465 N N . GLU A 1 198 ? 56.191 12.545 -107.096 1.00 37.50 198 GLU A N 1
ATOM 1466 C CA . GLU A 1 198 ? 55.981 13.562 -108.153 1.00 37.50 198 GLU A CA 1
ATOM 1467 C C . GLU A 1 198 ? 55.030 14.585 -107.468 1.00 37.50 198 GLU A C 1
ATOM 1469 O O . GLU A 1 198 ? 54.248 14.172 -106.606 1.00 37.50 198 GLU A O 1
ATOM 1474 N N . PRO A 1 199 ? 55.098 15.900 -107.741 1.00 47.19 199 PRO A N 1
ATOM 1475 C CA . PRO A 1 199 ? 54.367 16.903 -106.964 1.00 47.19 199 PRO A CA 1
ATOM 1476 C C . PRO A 1 199 ? 52.935 17.119 -107.486 1.00 47.19 199 PRO A C 1
ATOM 1478 O O . PRO A 1 199 ? 52.769 17.564 -108.615 1.00 47.19 199 PRO A O 1
ATOM 1481 N N . LEU A 1 200 ? 51.918 16.871 -106.650 1.00 45.62 200 LEU A N 1
ATOM 1482 C CA . LEU A 1 200 ? 50.501 17.238 -106.855 1.00 45.62 200 LEU A CA 1
ATOM 1483 C C . LEU A 1 200 ? 49.905 17.595 -105.475 1.00 45.62 200 LEU A C 1
ATOM 1485 O O . LEU A 1 200 ? 49.968 16.790 -104.552 1.00 45.62 200 LEU A O 1
ATOM 1489 N N . GLU A 1 201 ? 49.631 18.878 -105.221 1.00 46.72 201 GLU A N 1
ATOM 1490 C CA . GLU A 1 201 ? 48.328 19.581 -105.339 1.00 46.72 201 GLU A CA 1
ATOM 1491 C C . GLU A 1 201 ? 47.535 19.580 -104.001 1.00 46.72 201 GLU A C 1
ATOM 1493 O O . GLU A 1 201 ? 47.291 18.515 -103.430 1.00 46.72 201 GLU A O 1
ATOM 1498 N N . PRO A 1 202 ? 47.181 20.757 -103.437 1.00 45.50 202 PRO A N 1
ATOM 1499 C CA . PRO A 1 202 ? 46.606 20.876 -102.097 1.00 45.50 202 PRO A CA 1
ATOM 1500 C C . PRO A 1 202 ? 45.086 20.635 -102.078 1.00 45.50 202 PRO A C 1
ATOM 1502 O O . PRO A 1 202 ? 44.295 21.499 -102.453 1.00 45.50 202 PRO A O 1
ATOM 1505 N N . ALA A 1 203 ? 44.657 19.487 -101.546 1.00 46.81 203 ALA A N 1
ATOM 1506 C CA . ALA A 1 203 ? 43.247 19.215 -101.271 1.00 46.81 203 ALA A CA 1
ATOM 1507 C C . ALA A 1 203 ? 42.819 19.763 -99.893 1.00 46.81 203 ALA A C 1
ATOM 1509 O O . ALA A 1 203 ? 43.312 19.374 -98.836 1.00 46.81 203 ALA A O 1
ATOM 1510 N N . THR A 1 204 ? 41.871 20.689 -99.957 1.00 51.81 204 THR A N 1
ATOM 1511 C CA . THR A 1 204 ? 41.141 21.420 -98.913 1.00 51.81 204 THR A CA 1
ATOM 1512 C C . THR A 1 204 ? 40.801 20.658 -97.619 1.00 51.81 204 THR A C 1
ATOM 1514 O O . THR A 1 204 ? 40.063 19.674 -97.627 1.00 51.81 204 THR A O 1
ATOM 1517 N N . ALA A 1 205 ? 41.200 21.238 -96.481 1.00 49.41 205 ALA A N 1
ATOM 1518 C CA . ALA A 1 205 ? 40.924 20.809 -95.103 1.00 49.41 205 ALA A CA 1
ATOM 1519 C C . ALA A 1 205 ? 39.484 21.092 -94.595 1.00 49.41 205 ALA A C 1
ATOM 1521 O O . ALA A 1 205 ? 39.261 21.215 -93.394 1.00 49.41 205 ALA A O 1
ATOM 1522 N N . ALA A 1 206 ? 38.492 21.213 -95.483 1.00 52.34 206 ALA A N 1
ATOM 1523 C CA . ALA A 1 206 ? 37.149 21.692 -95.122 1.00 52.34 206 ALA A CA 1
ATOM 1524 C C . ALA A 1 206 ? 36.087 20.587 -94.928 1.00 52.34 206 ALA A C 1
ATOM 1526 O O . ALA A 1 206 ? 35.005 20.871 -94.423 1.00 52.34 206 ALA A O 1
ATOM 1527 N N . ALA A 1 207 ? 36.367 19.330 -95.292 1.00 51.75 207 ALA A N 1
ATOM 1528 C CA . ALA A 1 207 ? 35.351 18.267 -95.284 1.00 51.75 207 ALA A CA 1
ATOM 1529 C C . ALA A 1 207 ? 35.270 17.455 -93.973 1.00 51.75 207 ALA A C 1
ATOM 1531 O O . ALA A 1 207 ? 34.244 16.843 -93.697 1.00 51.75 207 ALA A O 1
ATOM 1532 N N . TRP A 1 208 ? 36.309 17.469 -93.132 1.00 51.38 208 TRP A N 1
ATOM 1533 C CA . TRP A 1 208 ? 36.382 16.589 -91.952 1.00 51.38 208 TRP A CA 1
ATOM 1534 C C . TRP A 1 208 ? 35.689 17.146 -90.694 1.00 51.38 208 TRP A C 1
ATOM 1536 O O . TRP A 1 208 ? 35.478 16.411 -89.733 1.00 51.38 208 TRP A O 1
ATOM 1546 N N . HIS A 1 209 ? 35.272 18.418 -90.688 1.00 51.00 209 HIS A N 1
ATOM 1547 C CA . HIS A 1 209 ? 34.550 19.011 -89.550 1.00 51.00 209 HIS A CA 1
ATOM 1548 C C . HIS A 1 209 ? 33.023 18.832 -89.587 1.00 51.00 209 HIS A C 1
ATOM 1550 O O . HIS A 1 209 ? 32.365 19.081 -88.577 1.00 51.00 209 HIS A O 1
ATOM 1556 N N . ALA A 1 210 ? 32.456 18.364 -90.703 1.00 54.50 210 ALA A N 1
ATOM 1557 C CA . ALA A 1 210 ? 31.007 18.208 -90.844 1.00 54.50 210 ALA A CA 1
ATOM 1558 C C . ALA A 1 210 ? 30.458 16.882 -90.276 1.00 54.50 210 ALA A C 1
ATOM 1560 O O . ALA A 1 210 ? 29.267 16.809 -89.979 1.00 54.50 210 ALA A O 1
ATOM 1561 N N . ASP A 1 211 ? 31.296 15.856 -90.089 1.00 50.44 211 ASP A N 1
ATOM 1562 C CA . ASP A 1 211 ? 30.843 14.563 -89.544 1.00 50.44 211 ASP A CA 1
ATOM 1563 C C . ASP A 1 211 ? 30.968 14.463 -88.018 1.00 50.44 211 ASP A C 1
ATOM 1565 O O . ASP A 1 211 ? 30.119 13.855 -87.371 1.00 50.44 211 ASP A O 1
ATOM 1569 N N . VAL A 1 212 ? 31.930 15.155 -87.399 1.00 55.59 212 VAL A N 1
ATOM 1570 C CA . VAL A 1 212 ? 32.119 15.105 -85.933 1.00 55.59 212 VAL A CA 1
ATOM 1571 C C . VAL A 1 212 ? 30.996 15.829 -85.173 1.00 55.59 212 VAL A C 1
ATOM 1573 O O . VAL A 1 212 ? 30.669 15.478 -84.041 1.00 55.59 212 VAL A O 1
ATOM 1576 N N . THR A 1 213 ? 30.332 16.803 -85.800 1.00 55.06 213 THR A N 1
ATOM 1577 C CA . THR A 1 213 ? 29.181 17.495 -85.197 1.00 55.06 213 THR A CA 1
ATOM 1578 C C . THR A 1 213 ? 27.869 16.709 -85.297 1.00 55.06 213 THR A C 1
ATOM 1580 O O . THR A 1 213 ? 26.926 17.045 -84.582 1.00 55.06 213 THR A O 1
ATOM 1583 N N . ARG A 1 214 ? 27.793 15.637 -86.105 1.00 54.75 214 ARG A N 1
ATOM 1584 C CA . ARG A 1 214 ? 26.581 14.804 -86.211 1.00 54.75 214 ARG A CA 1
ATOM 1585 C C . ARG A 1 214 ? 26.503 13.714 -85.132 1.00 54.75 214 ARG A C 1
ATOM 1587 O O . ARG A 1 214 ? 25.398 13.355 -84.740 1.00 54.75 214 ARG A O 1
ATOM 1594 N N . GLU A 1 215 ? 27.629 13.248 -84.588 1.00 52.56 215 GLU A N 1
ATOM 1595 C CA . GLU A 1 215 ? 27.635 12.183 -83.564 1.00 52.56 215 GLU A CA 1
ATOM 1596 C C . GLU A 1 215 ? 27.593 12.682 -82.107 1.00 52.56 215 GLU A C 1
ATOM 1598 O O . GLU A 1 215 ? 27.210 11.934 -81.211 1.00 52.56 215 GLU A O 1
ATOM 1603 N N . LEU A 1 216 ? 27.884 13.961 -81.840 1.00 56.16 216 LEU A N 1
ATOM 1604 C CA . LEU A 1 216 ? 27.843 14.532 -80.479 1.00 56.16 216 LEU A CA 1
ATOM 1605 C C . LEU A 1 216 ? 26.472 15.115 -80.067 1.00 56.16 216 LEU A C 1
ATOM 1607 O O . LEU A 1 216 ? 26.323 15.615 -78.953 1.00 56.16 216 LEU A O 1
ATOM 1611 N N . GLY A 1 217 ? 25.450 15.022 -80.926 1.00 51.91 217 GLY A N 1
ATOM 1612 C CA . GLY A 1 217 ? 24.090 15.525 -80.669 1.00 51.91 217 GLY A CA 1
ATOM 1613 C C . GLY A 1 217 ? 23.180 14.610 -79.833 1.00 51.91 217 GLY A C 1
ATOM 1614 O O . GLY A 1 217 ? 21.999 14.913 -79.679 1.00 51.91 217 GLY A O 1
ATOM 1615 N N . GLY A 1 218 ? 23.692 13.492 -79.312 1.00 58.91 218 GLY A N 1
ATOM 1616 C CA . GLY A 1 218 ? 22.894 12.422 -78.703 1.00 58.91 218 GLY A CA 1
ATOM 1617 C C . GLY A 1 218 ? 23.149 12.178 -77.217 1.00 58.91 218 GLY A C 1
ATOM 1618 O O . GLY A 1 218 ? 23.244 11.024 -76.813 1.00 58.91 218 GLY A O 1
ATOM 1619 N N . TRP A 1 219 ? 23.270 13.214 -76.383 1.00 54.44 219 TRP A N 1
ATOM 1620 C CA . TRP A 1 219 ? 23.144 13.005 -74.935 1.00 54.44 219 TRP A CA 1
ATOM 1621 C C . TRP A 1 219 ? 21.656 12.885 -74.583 1.00 54.44 219 TRP A C 1
ATOM 1623 O O . TRP A 1 219 ? 20.899 13.816 -74.881 1.00 54.44 219 TRP A O 1
ATOM 1633 N N . PRO A 1 220 ? 21.194 11.779 -73.967 1.00 54.00 220 PRO A N 1
ATOM 1634 C CA . PRO A 1 220 ? 19.823 11.703 -73.493 1.00 54.00 220 PRO A CA 1
ATOM 1635 C C . PRO A 1 220 ? 19.625 12.808 -72.459 1.00 54.00 220 PRO A C 1
ATOM 1637 O O . PRO A 1 220 ? 20.322 12.870 -71.443 1.00 54.00 220 PRO A O 1
ATOM 1640 N N . ARG A 1 221 ? 18.681 13.709 -72.748 1.00 52.19 221 ARG A N 1
ATOM 1641 C CA . ARG A 1 221 ? 18.135 14.621 -71.748 1.00 52.19 221 ARG A CA 1
ATOM 1642 C C . ARG A 1 221 ? 17.769 13.792 -70.521 1.00 52.19 221 ARG A C 1
ATOM 1644 O O . ARG A 1 221 ? 17.107 12.764 -70.641 1.00 52.19 221 ARG A O 1
ATOM 1651 N N . THR A 1 222 ? 18.247 14.261 -69.374 1.00 53.12 222 THR A N 1
ATOM 1652 C CA . THR A 1 222 ? 17.822 13.877 -68.026 1.00 53.12 222 THR A CA 1
ATOM 1653 C C . THR A 1 222 ? 16.368 13.398 -68.012 1.00 53.12 222 THR A C 1
ATOM 1655 O O . THR A 1 222 ? 15.512 14.161 -68.473 1.00 53.12 222 THR A O 1
ATOM 1658 N N . PRO A 1 223 ? 16.063 12.190 -67.500 1.00 53.09 223 PRO A N 1
ATOM 1659 C CA . PRO A 1 223 ? 14.680 11.815 -67.278 1.00 53.09 223 PRO A CA 1
ATOM 1660 C C . PRO A 1 223 ? 14.044 12.834 -66.332 1.00 53.09 223 PRO A C 1
ATOM 1662 O O . PRO A 1 223 ? 14.592 13.158 -65.277 1.00 53.09 223 PRO A O 1
ATOM 1665 N N . GLU A 1 224 ? 12.933 13.379 -66.818 1.00 48.41 224 GLU A N 1
ATOM 1666 C CA . GLU A 1 224 ? 11.852 14.043 -66.103 1.00 48.41 224 GLU A CA 1
ATOM 1667 C C . GLU A 1 224 ? 11.912 13.887 -64.583 1.00 48.41 224 GLU A C 1
ATOM 1669 O O . GLU A 1 224 ? 11.848 12.786 -64.032 1.00 48.41 224 GLU A O 1
ATOM 1674 N N . ALA A 1 225 ? 11.972 15.039 -63.914 1.00 51.88 225 ALA A N 1
ATOM 1675 C CA . ALA A 1 225 ? 11.589 15.167 -62.524 1.00 51.88 225 ALA A CA 1
ATOM 1676 C C . ALA A 1 225 ? 10.233 14.469 -62.316 1.00 51.88 225 ALA A C 1
ATOM 1678 O O . ALA A 1 225 ? 9.297 14.755 -63.072 1.00 51.88 225 ALA A O 1
ATOM 1679 N N . PRO A 1 226 ? 10.093 13.573 -61.322 1.00 52.06 226 PRO A N 1
ATOM 1680 C CA . PRO A 1 226 ? 8.796 13.005 -61.027 1.00 52.06 226 PRO A CA 1
ATOM 1681 C C . PRO A 1 226 ? 7.847 14.142 -60.668 1.00 52.06 226 PRO A C 1
ATOM 1683 O O . PRO A 1 226 ? 8.122 14.973 -59.796 1.00 52.06 226 PRO A O 1
ATOM 1686 N N . ALA A 1 227 ? 6.751 14.163 -61.421 1.00 46.75 227 ALA A N 1
ATOM 1687 C CA . ALA A 1 227 ? 5.594 14.998 -61.223 1.00 46.75 227 ALA A CA 1
ATOM 1688 C C . ALA A 1 227 ? 5.261 15.116 -59.737 1.00 46.75 227 ALA A C 1
ATOM 1690 O O . ALA A 1 227 ? 5.333 14.141 -58.987 1.00 46.75 227 ALA A O 1
ATOM 1691 N N . ALA A 1 228 ? 4.863 16.330 -59.364 1.00 50.91 228 ALA A N 1
ATOM 1692 C CA . ALA A 1 228 ? 4.162 16.638 -58.138 1.00 50.91 228 ALA A CA 1
ATOM 1693 C C . ALA A 1 228 ? 3.152 15.528 -57.817 1.00 50.91 228 ALA A C 1
ATOM 1695 O O . ALA A 1 228 ? 2.047 15.487 -58.361 1.00 50.91 228 ALA A O 1
ATOM 1696 N N . VAL A 1 229 ? 3.543 14.619 -56.924 1.00 47.31 229 VAL A N 1
ATOM 1697 C CA . VAL A 1 229 ? 2.583 13.817 -56.188 1.00 47.31 229 VAL A CA 1
ATOM 1698 C C . VAL A 1 229 ? 1.870 14.833 -55.330 1.00 47.31 229 VAL A C 1
ATOM 1700 O O . VAL A 1 229 ? 2.467 15.461 -54.455 1.00 47.31 229 VAL A O 1
ATOM 1703 N N . ALA A 1 230 ? 0.617 15.059 -55.710 1.00 49.44 230 ALA A N 1
ATOM 1704 C CA . ALA A 1 230 ? -0.343 15.850 -54.991 1.00 49.44 230 ALA A CA 1
ATOM 1705 C C . ALA A 1 230 ? -0.112 15.681 -53.492 1.00 49.44 230 ALA A C 1
ATOM 1707 O O . ALA A 1 230 ? -0.120 14.560 -52.977 1.00 49.44 230 ALA A O 1
ATOM 1708 N N . SER A 1 231 ? 0.081 16.812 -52.818 1.00 46.00 231 SER A N 1
ATOM 1709 C CA . SER A 1 231 ? -0.216 16.951 -51.408 1.00 46.00 231 SER A CA 1
ATOM 1710 C C . SER A 1 231 ? -1.616 16.387 -51.197 1.00 46.00 231 SER A C 1
ATOM 1712 O O . SER A 1 231 ? -2.619 17.072 -51.389 1.00 46.00 231 SER A O 1
ATOM 1714 N N . ALA A 1 232 ? -1.690 15.106 -50.842 1.00 44.62 232 ALA A N 1
ATOM 1715 C CA . ALA A 1 232 ? -2.791 14.598 -50.073 1.00 44.62 232 ALA A CA 1
ATOM 1716 C C . ALA A 1 232 ? -2.724 15.420 -48.795 1.00 44.62 232 ALA A C 1
ATOM 1718 O O . ALA A 1 232 ? -1.879 15.193 -47.929 1.00 44.62 232 ALA A O 1
ATOM 1719 N N . THR A 1 233 ? -3.560 16.452 -48.752 1.00 46.41 233 THR A N 1
ATOM 1720 C CA . THR A 1 233 ? -4.028 17.082 -47.534 1.00 46.41 233 THR A CA 1
ATOM 1721 C C . THR A 1 233 ? -4.594 15.952 -46.688 1.00 46.41 233 THR A C 1
ATOM 1723 O O . THR A 1 233 ? -5.783 15.649 -46.727 1.00 46.41 233 THR A O 1
ATOM 1726 N N . VAL A 1 234 ? -3.709 15.264 -45.969 1.00 44.31 234 VAL A N 1
ATOM 1727 C CA . VAL A 1 234 ? -4.058 14.554 -44.758 1.00 44.31 234 VAL A CA 1
ATOM 1728 C C . VAL A 1 234 ? -4.630 15.666 -43.907 1.00 44.31 234 VAL A C 1
ATOM 1730 O O . VAL A 1 234 ? -3.906 16.549 -43.442 1.00 44.31 234 VAL A O 1
ATOM 1733 N N . ALA A 1 235 ? -5.963 15.692 -43.843 1.00 47.88 235 ALA A N 1
ATOM 1734 C CA . ALA A 1 235 ? -6.688 16.441 -42.841 1.00 47.88 235 ALA A CA 1
ATOM 1735 C C . ALA A 1 235 ? -5.894 16.288 -41.545 1.00 47.88 235 ALA A C 1
ATOM 1737 O O . ALA A 1 235 ? -5.500 15.151 -41.256 1.00 47.88 235 ALA A O 1
ATOM 1738 N N . PRO A 1 236 ? -5.590 17.374 -40.810 1.00 48.88 236 PRO A N 1
ATOM 1739 C CA . PRO A 1 236 ? -4.952 17.212 -39.523 1.00 48.88 236 PRO A CA 1
ATOM 1740 C C . PRO A 1 236 ? -5.832 16.218 -38.784 1.00 48.88 236 PRO A C 1
ATOM 1742 O O . PRO A 1 236 ? -7.003 16.504 -38.519 1.00 48.88 236 PRO A O 1
ATOM 1745 N N . ALA A 1 237 ? -5.291 15.018 -38.541 1.00 46.34 237 ALA A N 1
ATOM 1746 C CA . ALA A 1 237 ? -5.777 14.194 -37.468 1.00 46.34 237 ALA A CA 1
ATOM 1747 C C . ALA A 1 237 ? -5.768 15.184 -36.324 1.00 46.34 237 ALA A C 1
ATOM 1749 O O . ALA A 1 237 ? -4.715 15.707 -35.947 1.00 46.34 237 ALA A O 1
ATOM 1750 N N . THR A 1 238 ? -6.972 15.586 -35.933 1.00 44.91 238 THR A N 1
ATOM 1751 C CA . THR A 1 238 ? -7.214 16.285 -34.700 1.00 44.91 238 THR A CA 1
ATOM 1752 C C . THR A 1 238 ? -6.580 15.328 -33.723 1.00 44.91 238 THR A C 1
ATOM 1754 O O . THR A 1 238 ? -7.134 14.277 -33.413 1.00 44.91 238 THR A O 1
ATOM 1757 N N . VAL A 1 239 ? -5.325 15.621 -33.370 1.00 46.97 239 VAL A N 1
ATOM 1758 C CA . VAL A 1 239 ? -4.731 15.168 -32.138 1.00 46.97 239 VAL A CA 1
ATOM 1759 C C . VAL A 1 239 ? -5.818 15.580 -31.182 1.00 46.97 239 VAL A C 1
ATOM 1761 O O . VAL A 1 239 ? -6.052 16.775 -30.980 1.00 46.97 239 VAL A O 1
ATOM 1764 N N . ALA A 1 240 ? -6.606 14.594 -30.756 1.00 45.59 240 ALA A N 1
ATOM 1765 C CA . ALA A 1 240 ? -7.393 14.716 -29.568 1.00 45.59 240 ALA A CA 1
ATOM 1766 C C . ALA A 1 240 ? -6.315 15.022 -28.544 1.00 45.59 240 ALA A C 1
ATOM 1768 O O . ALA A 1 240 ? -5.646 14.124 -28.039 1.00 45.59 240 ALA A O 1
ATOM 1769 N N . VAL A 1 241 ? -6.051 16.324 -28.371 1.00 46.38 241 VAL A N 1
ATOM 1770 C CA . VAL A 1 241 ? -5.472 16.871 -27.166 1.00 46.38 241 VAL A CA 1
ATOM 1771 C C . VAL A 1 241 ? -6.249 16.103 -26.123 1.00 46.38 241 VAL A C 1
ATOM 1773 O O . VAL A 1 241 ? -7.485 16.214 -26.151 1.00 46.38 241 VAL A O 1
ATOM 1776 N N . PRO A 1 242 ? -5.606 15.202 -25.355 1.00 51.56 242 PRO A N 1
ATOM 1777 C CA . PRO A 1 242 ? -6.322 14.522 -24.302 1.00 51.56 242 PRO A CA 1
ATOM 1778 C C . PRO A 1 242 ? -7.001 15.660 -23.573 1.00 51.56 242 PRO A C 1
ATOM 1780 O O . PRO A 1 242 ? -6.326 16.621 -23.192 1.00 51.56 242 PRO A O 1
ATOM 1783 N N . VAL A 1 243 ? -8.337 15.644 -23.560 1.00 51.06 243 VAL A N 1
ATOM 1784 C CA . VAL A 1 243 ? -9.092 16.551 -22.719 1.00 51.06 243 VAL A CA 1
ATOM 1785 C C . VAL A 1 243 ? -8.464 16.291 -21.371 1.00 51.06 243 VAL A C 1
ATOM 1787 O O . VAL A 1 243 ? -8.632 15.216 -20.798 1.00 51.06 243 VAL A O 1
ATOM 1790 N N . VAL A 1 244 ? -7.608 17.223 -20.955 1.00 51.31 244 VAL A N 1
ATOM 1791 C CA . VAL A 1 244 ? -7.153 17.338 -19.594 1.00 51.31 244 VAL A CA 1
ATOM 1792 C C . VAL A 1 244 ? -8.466 17.623 -18.916 1.00 51.31 244 VAL A C 1
ATOM 1794 O O . VAL A 1 244 ? -8.953 18.752 -18.928 1.00 51.31 244 VAL A O 1
ATOM 1797 N N . THR A 1 245 ? -9.126 16.547 -18.487 1.00 55.28 245 THR A N 1
ATOM 1798 C CA . THR A 1 245 ? -10.188 16.607 -17.506 1.00 55.28 245 THR A CA 1
ATOM 1799 C C . THR A 1 245 ? -9.617 17.556 -16.473 1.00 55.28 245 THR A C 1
ATOM 1801 O O . THR A 1 245 ? -8.531 17.240 -15.971 1.00 55.28 245 THR A O 1
ATOM 1804 N N . PRO A 1 246 ? -10.206 18.752 -16.282 1.00 55.00 246 PRO A N 1
ATOM 1805 C CA . PRO A 1 246 ? -9.687 19.678 -15.300 1.00 55.00 246 PRO A CA 1
ATOM 1806 C C . PRO A 1 246 ? -9.536 18.857 -14.034 1.00 55.00 246 PRO A C 1
ATOM 1808 O O . PRO A 1 246 ? -10.487 18.191 -13.611 1.00 55.00 246 PRO A O 1
ATOM 1811 N N . GLU A 1 247 ? -8.292 18.797 -13.561 1.00 50.91 247 GLU A N 1
ATOM 1812 C CA . GLU A 1 247 ? -7.941 18.237 -12.270 1.00 50.91 247 GLU A CA 1
ATOM 1813 C C . GLU A 1 247 ? -9.063 18.667 -11.325 1.00 50.91 247 GLU A C 1
ATOM 1815 O O . GLU A 1 247 ? -9.344 19.872 -11.279 1.00 50.91 247 GLU A O 1
ATOM 1820 N N . PRO A 1 248 ? -9.818 17.717 -10.734 1.00 62.41 248 PRO A N 1
ATOM 1821 C CA . PRO A 1 248 ? -10.969 18.075 -9.926 1.00 62.41 248 PRO A CA 1
ATOM 1822 C C . PRO A 1 248 ? -10.470 19.113 -8.939 1.00 62.41 248 PRO A C 1
ATOM 1824 O O . PRO A 1 248 ? -9.484 18.844 -8.246 1.00 62.41 248 PRO A O 1
ATOM 1827 N N . GLU A 1 249 ? -11.085 20.305 -8.974 1.00 55.06 249 GLU A N 1
ATOM 1828 C CA . GLU A 1 249 ? -10.732 21.412 -8.090 1.00 55.06 249 GLU A CA 1
ATOM 1829 C C . GLU A 1 249 ? -10.421 20.816 -6.725 1.00 55.06 249 GLU A C 1
ATOM 1831 O O . GLU A 1 249 ? -11.220 19.988 -6.264 1.00 55.06 249 GLU A O 1
ATOM 1836 N N . PRO A 1 250 ? -9.268 21.147 -6.112 1.00 58.28 250 PRO A N 1
ATOM 1837 C CA . PRO A 1 250 ? -8.900 20.574 -4.836 1.00 58.28 250 PRO A CA 1
ATOM 1838 C C . PRO A 1 250 ? -10.074 20.843 -3.915 1.00 58.28 250 PRO A C 1
ATOM 1840 O O . PRO A 1 250 ? -10.305 21.994 -3.544 1.00 58.28 250 PRO A O 1
ATOM 1843 N N . VAL A 1 251 ? -10.849 19.787 -3.625 1.00 53.41 251 VAL A N 1
ATOM 1844 C CA . VAL A 1 251 ? -11.982 19.840 -2.713 1.00 53.41 251 VAL A CA 1
ATOM 1845 C C . VAL A 1 251 ? -11.398 20.507 -1.502 1.00 53.41 251 VAL A C 1
ATOM 1847 O O . VAL A 1 251 ? -10.476 19.943 -0.903 1.00 53.41 251 VAL A O 1
ATOM 1850 N N . ALA A 1 252 ? -11.832 21.750 -1.267 1.00 51.03 252 ALA A N 1
ATOM 1851 C CA . ALA A 1 252 ? -11.300 22.596 -0.226 1.00 51.03 252 ALA A CA 1
ATOM 1852 C C . ALA A 1 252 ? -11.249 21.705 0.999 1.00 51.03 252 ALA A C 1
ATOM 1854 O O . ALA A 1 252 ? -12.302 21.268 1.473 1.00 51.03 252 ALA A O 1
ATOM 1855 N N . ARG A 1 253 ? -10.027 21.313 1.401 1.00 47.88 253 ARG A N 1
ATOM 1856 C CA . ARG A 1 253 ? -9.829 20.484 2.581 1.00 47.88 253 ARG A CA 1
ATOM 1857 C C . ARG A 1 253 ? -10.605 21.228 3.634 1.00 47.88 253 ARG A C 1
ATOM 1859 O O . ARG A 1 253 ? -10.253 22.368 3.939 1.00 47.88 253 ARG A O 1
ATOM 1866 N N . VAL A 1 254 ? -11.700 20.620 4.088 1.00 51.25 254 VAL A N 1
ATOM 1867 C CA . VAL A 1 254 ? -12.422 21.086 5.256 1.00 51.25 254 VAL A CA 1
ATOM 1868 C C . VAL A 1 254 ? -11.322 21.203 6.285 1.00 51.25 254 VAL A C 1
ATOM 1870 O O . VAL A 1 254 ? -10.736 20.195 6.680 1.00 51.25 254 VAL A O 1
ATOM 1873 N N . LEU A 1 255 ? -10.935 22.448 6.567 1.00 48.47 255 LEU A N 1
ATOM 1874 C CA . LEU A 1 255 ? -10.016 22.780 7.628 1.00 48.47 255 LEU A CA 1
ATOM 1875 C C . LEU A 1 255 ? -10.711 22.215 8.850 1.00 48.47 255 LEU A C 1
ATOM 1877 O O . LEU A 1 255 ? -11.647 22.819 9.372 1.00 48.47 255 LEU A O 1
ATOM 1881 N N . THR A 1 256 ? -10.317 21.002 9.236 1.00 61.09 256 THR A N 1
ATOM 1882 C CA . THR A 1 256 ? -10.593 20.481 10.560 1.00 61.09 256 THR A CA 1
ATOM 1883 C C . THR A 1 256 ? -10.211 21.619 11.488 1.00 61.09 256 THR A C 1
ATOM 1885 O O . THR A 1 256 ? -9.055 22.061 11.424 1.00 61.09 256 THR A O 1
ATOM 1888 N N . PRO A 1 257 ? -11.177 22.180 12.237 1.00 70.62 257 PRO A N 1
ATOM 1889 C CA . PRO A 1 257 ? -10.898 23.305 13.103 1.00 70.62 257 PRO A CA 1
ATOM 1890 C C . PRO A 1 257 ? -9.700 22.928 13.976 1.00 70.62 257 PRO A C 1
ATOM 1892 O O . PRO A 1 257 ? -9.596 21.762 14.380 1.00 70.62 257 PRO A O 1
ATOM 1895 N N . PRO A 1 258 ? -8.763 23.864 14.216 1.00 70.50 258 PRO A N 1
ATOM 1896 C CA . PRO A 1 258 ? -7.632 23.589 15.085 1.00 70.50 258 PRO A CA 1
ATOM 1897 C C . PRO A 1 258 ? -8.174 22.998 16.390 1.00 70.50 258 PRO A C 1
ATOM 1899 O O . PRO A 1 258 ? -9.206 23.483 16.872 1.00 70.50 258 PRO A O 1
ATOM 1902 N N . PRO A 1 259 ? -7.545 21.941 16.940 1.00 65.38 259 PRO A N 1
ATOM 1903 C CA . PRO A 1 259 ? -7.969 21.399 18.217 1.00 65.38 259 PRO A CA 1
ATOM 1904 C C . PRO A 1 259 ? -8.017 22.564 19.196 1.00 65.38 259 PRO A C 1
ATOM 1906 O O . PRO A 1 259 ? -7.013 23.249 19.408 1.00 65.38 259 PRO A O 1
ATOM 1909 N N . VAL A 1 260 ? -9.216 22.834 19.716 1.00 64.81 260 VAL A N 1
ATOM 1910 C CA . VAL A 1 260 ? -9.409 23.823 20.770 1.00 64.81 260 VAL A CA 1
ATOM 1911 C C . VAL A 1 260 ? -8.387 23.463 21.846 1.00 64.81 260 VAL A C 1
ATOM 1913 O O . VAL A 1 260 ? -8.355 22.292 22.238 1.00 64.81 260 VAL A O 1
ATOM 1916 N N . PRO A 1 261 ? -7.506 24.390 22.264 1.00 57.72 261 PRO A N 1
ATOM 1917 C CA . PRO A 1 261 ? -6.543 24.100 23.307 1.00 57.72 261 PRO A CA 1
ATOM 1918 C C . PRO A 1 261 ? -7.339 23.627 24.517 1.00 57.72 261 PRO A C 1
ATOM 1920 O O . PRO A 1 261 ? -8.100 24.388 25.113 1.00 57.72 261 PRO A O 1
ATOM 1923 N N . VAL A 1 262 ? -7.227 22.333 24.817 1.00 56.81 262 VAL A N 1
ATOM 1924 C CA . VAL A 1 262 ? -7.731 21.779 26.063 1.00 56.81 262 VAL A CA 1
ATOM 1925 C C . VAL A 1 262 ? -6.901 22.477 27.117 1.00 56.81 262 VAL A C 1
ATOM 1927 O O . VAL A 1 262 ? -5.706 22.209 27.242 1.00 56.81 262 VAL A O 1
ATOM 1930 N N . ASP A 1 263 ? -7.526 23.440 27.789 1.00 49.31 263 ASP A N 1
ATOM 1931 C CA . ASP A 1 263 ? -6.971 24.093 28.957 1.00 49.31 263 ASP A CA 1
ATOM 1932 C C . ASP A 1 263 ? -6.404 22.988 29.846 1.00 49.31 263 ASP A C 1
ATOM 1934 O O . ASP A 1 263 ? -7.144 22.186 30.426 1.00 49.31 263 ASP A O 1
ATOM 1938 N N . ALA A 1 264 ? -5.075 22.947 29.956 1.00 48.31 264 ALA A N 1
ATOM 1939 C CA . ALA A 1 264 ? -4.345 22.197 30.967 1.00 48.31 264 ALA A CA 1
ATOM 1940 C C . ALA A 1 264 ? -4.564 22.876 32.332 1.00 48.31 264 ALA A C 1
ATOM 1942 O O . ALA A 1 264 ? -3.635 23.207 33.069 1.00 48.31 264 ALA A O 1
ATOM 1943 N N . GLY A 1 265 ? -5.833 23.134 32.643 1.00 41.72 265 GLY A N 1
ATOM 1944 C CA . GLY A 1 265 ? -6.321 23.632 33.900 1.00 41.72 265 GLY A CA 1
ATOM 1945 C C . GLY A 1 265 ? -6.126 22.537 34.924 1.00 41.72 265 GLY A C 1
ATOM 1946 O O . GLY A 1 265 ? -6.898 21.587 34.971 1.00 41.72 265 GLY A O 1
ATOM 1947 N N . ALA A 1 266 ? -5.044 22.705 35.681 1.00 52.38 266 ALA A N 1
ATOM 1948 C CA . ALA A 1 266 ? -4.829 22.356 37.077 1.00 52.38 266 ALA A CA 1
ATOM 1949 C C . ALA A 1 266 ? -5.627 21.159 37.639 1.00 52.38 266 ALA A C 1
ATOM 1951 O O . ALA A 1 266 ? -6.857 21.141 37.577 1.00 52.38 266 ALA A O 1
ATOM 1952 N N . PRO A 1 267 ? -4.964 20.218 38.340 1.00 48.12 267 PRO A N 1
ATOM 1953 C CA . PRO A 1 267 ? -5.625 19.068 38.940 1.00 48.12 267 PRO A CA 1
ATOM 1954 C C . PRO A 1 267 ? -6.689 19.540 39.935 1.00 48.12 267 PRO A C 1
ATOM 1956 O O . PRO A 1 267 ? -6.398 19.891 41.083 1.00 48.12 267 PRO A O 1
ATOM 1959 N N . ARG A 1 268 ? -7.954 19.547 39.499 1.00 45.25 268 ARG A N 1
ATOM 1960 C CA . ARG A 1 268 ? -9.100 19.691 40.387 1.00 45.25 268 ARG A CA 1
ATOM 1961 C C . ARG A 1 268 ? -9.126 18.441 41.248 1.00 45.25 268 ARG A C 1
ATOM 1963 O O . ARG A 1 268 ? -9.677 17.413 40.869 1.00 45.25 268 ARG A O 1
ATOM 1970 N N . ARG A 1 269 ? -8.503 18.559 42.421 1.00 51.69 269 ARG A N 1
ATOM 1971 C CA . ARG A 1 269 ? -8.715 17.696 43.580 1.00 51.69 269 ARG A CA 1
ATOM 1972 C C . ARG A 1 269 ? -10.222 17.604 43.824 1.00 51.69 269 ARG A C 1
ATOM 1974 O O . ARG A 1 269 ? -10.788 18.446 44.520 1.00 51.69 269 ARG A O 1
ATOM 1981 N N . ARG A 1 270 ? -10.874 16.580 43.268 1.00 41.66 270 ARG A N 1
ATOM 1982 C CA . ARG A 1 270 ? -12.156 16.103 43.784 1.00 41.66 270 ARG A CA 1
ATOM 1983 C C . ARG A 1 270 ? -11.869 15.422 45.112 1.00 41.66 270 ARG A C 1
ATOM 1985 O O . ARG A 1 270 ? -11.510 14.259 45.211 1.00 41.66 270 ARG A O 1
ATOM 1992 N N . ARG A 1 271 ? -11.941 16.261 46.134 1.00 55.78 271 ARG A N 1
ATOM 1993 C CA . ARG A 1 271 ? -12.110 15.924 47.533 1.00 55.78 271 ARG A CA 1
ATOM 1994 C C . ARG A 1 271 ? -13.562 15.475 47.698 1.00 55.78 271 ARG A C 1
ATOM 1996 O O . ARG A 1 271 ? -14.422 16.335 47.584 1.00 55.78 271 ARG A O 1
ATOM 2003 N N . THR A 1 272 ? -13.766 14.172 47.898 1.00 51.97 272 THR A N 1
ATOM 2004 C CA . THR A 1 272 ? -14.691 13.495 48.838 1.00 51.97 272 THR A CA 1
ATOM 2005 C C . THR A 1 272 ? -15.060 12.117 48.285 1.00 51.97 272 THR A C 1
ATOM 2007 O O . THR A 1 272 ? -16.142 11.954 47.732 1.00 51.97 272 THR A O 1
ATOM 2010 N N . ASP A 1 273 ? -14.174 11.140 48.476 1.00 47.94 273 ASP A N 1
ATOM 2011 C CA . ASP A 1 273 ? -14.587 9.739 48.593 1.00 47.94 273 ASP A CA 1
ATOM 2012 C C . ASP A 1 273 ? -14.541 9.373 50.087 1.00 47.94 273 ASP A C 1
ATOM 2014 O O . ASP A 1 273 ? -13.562 9.721 50.764 1.00 47.94 273 ASP A O 1
ATOM 2018 N N . PRO A 1 274 ? -15.588 8.744 50.649 1.00 65.62 274 PRO A N 1
ATOM 2019 C CA . PRO A 1 274 ? -15.523 8.174 51.988 1.00 65.62 274 PRO A CA 1
ATOM 2020 C C . PRO A 1 274 ? -14.559 6.972 52.005 1.00 65.62 274 PRO A C 1
ATOM 2022 O O . PRO A 1 274 ? -14.440 6.263 51.004 1.00 65.62 274 PRO A O 1
ATOM 2025 N N . PRO A 1 275 ? -13.852 6.719 53.121 1.00 58.66 275 PRO A N 1
ATOM 2026 C CA . PRO A 1 275 ? -12.945 5.583 53.217 1.00 58.66 275 PRO A CA 1
ATOM 2027 C C . PRO A 1 275 ? -13.734 4.271 53.137 1.00 58.66 275 PRO A C 1
ATOM 2029 O O . PRO A 1 275 ? -14.605 4.009 53.967 1.00 58.66 275 PRO A O 1
ATOM 2032 N N . ALA A 1 276 ? -13.409 3.451 52.137 1.00 55.53 276 ALA A N 1
ATOM 2033 C CA . ALA A 1 276 ? -13.899 2.086 52.023 1.00 55.53 276 ALA A CA 1
ATOM 2034 C C . ALA A 1 276 ? -13.480 1.265 53.262 1.00 55.53 276 ALA A C 1
ATOM 2036 O O . ALA A 1 276 ? -12.334 1.392 53.713 1.00 55.53 276 ALA A O 1
ATOM 2037 N N . PRO A 1 277 ? -14.368 0.426 53.825 1.00 54.69 277 PRO A N 1
ATOM 2038 C CA . PRO A 1 277 ? -13.993 -0.481 54.896 1.00 54.69 277 PRO A CA 1
ATOM 2039 C C . PRO A 1 277 ? -13.002 -1.520 54.366 1.00 54.69 277 PRO A C 1
ATOM 2041 O O . PRO A 1 277 ? -13.221 -2.172 53.346 1.00 54.69 277 PRO A O 1
ATOM 2044 N N . ALA A 1 278 ? -11.887 -1.648 55.079 1.00 53.97 278 ALA A N 1
ATOM 2045 C CA . ALA A 1 278 ? -10.895 -2.683 54.865 1.00 53.97 278 ALA A CA 1
ATOM 2046 C C . ALA A 1 278 ? -11.464 -4.032 55.324 1.00 53.97 278 ALA A C 1
ATOM 2048 O O . ALA A 1 278 ? -11.226 -4.452 56.455 1.00 53.97 278 ALA A O 1
ATOM 2049 N N . GLU A 1 279 ? -12.205 -4.708 54.450 1.00 51.78 279 GLU A N 1
ATOM 2050 C CA . GLU A 1 279 ? -12.484 -6.130 54.607 1.00 51.78 279 GLU A CA 1
ATOM 2051 C C . GLU A 1 279 ? -11.556 -6.952 53.721 1.00 51.78 279 GLU A C 1
ATOM 2053 O O . GLU A 1 279 ? -11.459 -6.821 52.501 1.00 51.78 279 GLU A O 1
ATOM 2058 N N . GLN A 1 280 ? -10.798 -7.771 54.432 1.00 54.25 280 GLN A N 1
ATOM 2059 C CA . GLN A 1 280 ? -9.868 -8.760 53.950 1.00 54.25 280 GLN A CA 1
ATOM 2060 C C . GLN A 1 280 ? -10.641 -9.829 53.173 1.00 54.25 280 GLN A C 1
ATOM 2062 O O . GLN A 1 280 ? -11.345 -10.642 53.760 1.00 54.25 280 GLN A O 1
ATOM 2067 N N . LEU A 1 281 ? -10.452 -9.872 51.857 1.00 45.91 281 LEU A N 1
ATOM 2068 C CA . LEU A 1 281 ? -10.766 -11.039 51.039 1.00 45.91 281 LEU A CA 1
ATOM 2069 C C . LEU A 1 281 ? -9.466 -11.527 50.404 1.00 45.91 281 LEU A C 1
ATOM 2071 O O . LEU A 1 281 ? -9.124 -11.227 49.262 1.00 45.91 281 LEU A O 1
ATOM 2075 N N . THR A 1 282 ? -8.708 -12.292 51.189 1.00 49.62 282 THR A N 1
ATOM 2076 C CA . THR A 1 282 ? -7.748 -13.262 50.664 1.00 49.62 282 THR A CA 1
ATOM 2077 C C . THR A 1 282 ? -8.534 -14.362 49.959 1.00 49.62 282 THR A C 1
ATOM 2079 O O . THR A 1 282 ? -8.806 -15.413 50.531 1.00 49.62 282 THR A O 1
ATOM 2082 N N . VAL A 1 283 ? -8.931 -14.104 48.715 1.00 48.88 283 VAL A N 1
ATOM 2083 C CA . VAL A 1 283 ? -9.301 -15.165 47.782 1.00 48.88 283 VAL A CA 1
ATOM 2084 C C . VAL A 1 283 ? -7.992 -15.782 47.309 1.00 48.88 283 VAL A C 1
ATOM 2086 O O . VAL A 1 283 ? -7.283 -15.216 46.473 1.00 48.88 283 VAL A O 1
ATOM 2089 N N . GLU A 1 284 ? -7.639 -16.926 47.895 1.00 43.25 284 GLU A N 1
ATOM 2090 C CA . GLU A 1 284 ? -6.703 -17.859 47.279 1.00 43.25 284 GLU A CA 1
ATOM 2091 C C . GLU A 1 284 ? -7.166 -18.112 45.842 1.00 43.25 284 GLU A C 1
ATOM 2093 O O . GLU A 1 284 ? -8.223 -18.690 45.596 1.00 43.25 284 GLU A O 1
ATOM 2098 N N . ARG A 1 285 ? -6.371 -17.651 44.875 1.00 41.38 285 ARG A N 1
ATOM 2099 C CA . ARG A 1 285 ? -6.477 -18.114 43.494 1.00 41.38 285 ARG A CA 1
ATOM 2100 C C . ARG A 1 285 ? -6.175 -19.615 43.489 1.00 41.38 285 ARG A C 1
ATOM 2102 O O . ARG A 1 285 ? -5.050 -19.974 43.841 1.00 41.38 285 ARG A O 1
ATOM 2109 N N . PRO A 1 286 ? -7.090 -20.479 43.021 1.00 47.06 286 PRO A N 1
ATOM 2110 C CA . PRO A 1 286 ? -6.732 -21.845 42.692 1.00 47.06 286 PRO A CA 1
ATOM 2111 C C . PRO A 1 286 ? -5.743 -21.790 41.528 1.00 47.06 286 PRO A C 1
ATOM 2113 O O . PRO A 1 286 ? -6.029 -21.239 40.462 1.00 47.06 286 PRO A O 1
ATOM 2116 N N . SER A 1 287 ? -4.554 -22.335 41.746 1.00 47.78 287 SER A N 1
ATOM 2117 C CA . SER A 1 287 ? -3.595 -22.640 40.697 1.00 47.78 287 SER A CA 1
ATOM 2118 C C . SER A 1 287 ? -4.201 -23.695 39.774 1.00 47.78 287 SER A C 1
ATOM 2120 O O . SER A 1 287 ? -4.153 -24.892 40.045 1.00 47.78 287 SER A O 1
ATOM 2122 N N . VAL A 1 288 ? -4.772 -23.256 38.652 1.00 46.25 288 VAL A N 1
ATOM 2123 C CA . VAL A 1 288 ? -5.152 -24.153 37.557 1.00 46.25 288 VAL A CA 1
ATOM 2124 C C . VAL A 1 288 ? -3.873 -24.568 36.827 1.00 46.25 288 VAL A C 1
ATOM 2126 O O . VAL A 1 288 ? -3.505 -24.023 35.790 1.00 46.25 288 VAL A O 1
ATOM 2129 N N . HIS A 1 289 ? -3.157 -25.522 37.415 1.00 43.22 289 HIS A N 1
ATOM 2130 C CA . HIS A 1 289 ? -2.243 -26.385 36.686 1.00 43.22 289 HIS A CA 1
ATOM 2131 C C . HIS A 1 289 ? -2.967 -27.696 36.362 1.00 43.22 289 HIS A C 1
ATOM 2133 O O . HIS A 1 289 ? -3.596 -28.289 37.229 1.00 43.22 289 HIS A O 1
ATOM 2139 N N . ALA A 1 290 ? -2.782 -28.144 35.117 1.00 46.59 290 ALA A N 1
ATOM 2140 C CA . ALA A 1 290 ? -3.092 -29.469 34.576 1.00 46.59 290 ALA A CA 1
ATOM 2141 C C . ALA A 1 290 ? -4.547 -29.755 34.154 1.00 46.59 290 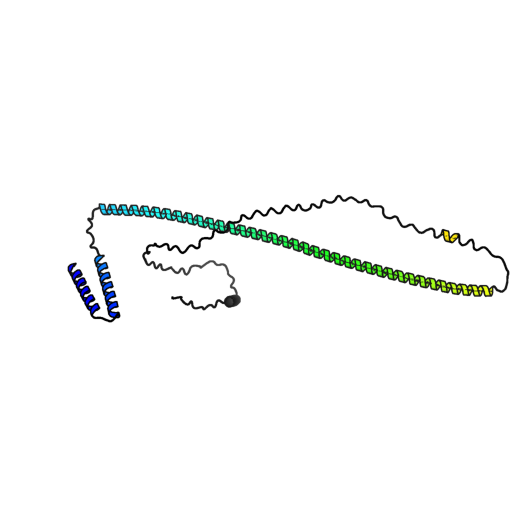ALA A C 1
ATOM 2143 O O . ALA A 1 290 ? -5.338 -30.286 34.921 1.00 46.59 290 ALA A O 1
ATOM 2144 N N . ALA A 1 291 ? -4.831 -29.529 32.864 1.00 45.69 291 ALA A N 1
ATOM 2145 C CA . ALA A 1 291 ? -5.486 -30.511 31.986 1.00 45.69 291 ALA A CA 1
ATOM 2146 C C . ALA A 1 291 ? -5.506 -29.999 30.530 1.00 45.69 291 ALA A C 1
ATOM 2148 O O . ALA A 1 291 ? -6.533 -29.578 30.013 1.00 45.69 291 ALA A O 1
ATOM 2149 N N . ALA A 1 292 ? -4.355 -30.039 29.857 1.00 42.44 292 ALA A N 1
ATOM 2150 C CA . ALA A 1 292 ? -4.289 -29.996 28.395 1.00 42.44 292 ALA A CA 1
ATOM 2151 C C . ALA A 1 292 ? -3.590 -31.275 27.923 1.00 42.44 292 ALA A C 1
ATOM 2153 O O . ALA A 1 292 ? -2.447 -31.269 27.477 1.00 42.44 292 ALA A O 1
ATOM 2154 N N . ALA A 1 293 ? -4.277 -32.398 28.120 1.00 49.38 293 ALA A N 1
ATOM 2155 C CA . ALA A 1 293 ? -3.969 -33.650 27.459 1.00 49.38 293 ALA A CA 1
ATOM 2156 C C . ALA A 1 293 ? -4.980 -33.837 26.323 1.00 49.38 293 ALA A C 1
ATOM 2158 O O . ALA A 1 293 ? -6.172 -33.616 26.513 1.00 49.38 293 ALA A O 1
ATOM 2159 N N . ALA A 1 294 ? -4.468 -34.298 25.182 1.00 48.22 294 ALA A N 1
ATOM 2160 C CA . ALA A 1 294 ? -5.199 -34.813 24.027 1.00 48.22 294 ALA A CA 1
ATOM 2161 C C . ALA A 1 294 ? -5.692 -33.808 22.976 1.00 48.22 294 ALA A C 1
ATOM 2163 O O . ALA A 1 294 ? -6.869 -33.818 22.653 1.00 48.22 294 ALA A O 1
ATOM 2164 N N . HIS A 1 295 ? -4.786 -33.075 22.317 1.00 43.59 295 HIS A N 1
ATOM 2165 C CA . HIS A 1 295 ? -4.908 -32.817 20.871 1.00 43.59 295 HIS A CA 1
ATOM 2166 C C . HIS A 1 295 ? -3.643 -33.338 20.176 1.00 43.59 295 HIS A C 1
ATOM 2168 O O . HIS A 1 295 ? -2.628 -32.654 20.066 1.00 43.59 295 HIS A O 1
ATOM 2174 N N . GLY A 1 296 ? -3.701 -34.609 19.772 1.00 48.97 296 GLY A N 1
ATOM 2175 C CA . GLY A 1 296 ? -2.676 -35.269 18.972 1.00 48.97 296 GLY A CA 1
ATOM 2176 C C . GLY A 1 296 ? -2.692 -34.750 17.538 1.00 48.97 296 GLY A C 1
ATOM 2177 O O . GLY A 1 296 ? -3.373 -35.304 16.684 1.00 48.97 296 GLY A O 1
ATOM 2178 N N . GLY A 1 297 ? -1.934 -33.688 17.283 1.00 47.12 297 GLY A N 1
ATOM 2179 C CA . GLY A 1 297 ? -1.376 -33.401 15.967 1.00 47.12 297 GLY A CA 1
ATOM 2180 C C . GLY A 1 297 ? 0.081 -33.840 15.988 1.00 47.12 297 GLY A C 1
ATOM 2181 O O . GLY A 1 297 ? 0.836 -33.395 16.849 1.00 47.12 297 GLY A O 1
ATOM 2182 N N . TYR A 1 298 ? 0.464 -34.749 15.095 1.00 48.38 298 TYR A N 1
ATOM 2183 C CA . TYR A 1 298 ? 1.832 -35.241 14.947 1.00 48.38 298 TYR A CA 1
ATOM 2184 C C . TYR A 1 298 ? 2.783 -34.084 14.605 1.00 48.38 298 TYR A C 1
ATOM 2186 O O . TYR A 1 298 ? 3.013 -33.778 13.439 1.00 48.38 298 TYR A O 1
ATOM 2194 N N . ALA A 1 299 ? 3.340 -33.435 15.627 1.00 50.28 299 ALA A N 1
ATOM 2195 C CA . ALA A 1 299 ? 4.509 -32.590 15.475 1.00 50.28 299 ALA A CA 1
ATOM 2196 C C . ALA A 1 299 ? 5.705 -33.519 15.250 1.00 50.28 299 ALA A C 1
ATOM 2198 O O . ALA A 1 299 ? 6.120 -34.258 16.144 1.00 50.28 299 ALA A O 1
ATOM 2199 N N . THR A 1 300 ? 6.221 -33.517 14.025 1.00 68.81 300 THR A N 1
ATOM 2200 C CA . THR A 1 300 ? 7.519 -34.100 13.690 1.00 68.81 300 THR A CA 1
ATOM 2201 C C . THR A 1 300 ? 8.566 -33.601 14.689 1.00 68.81 300 THR A C 1
ATOM 2203 O O . THR A 1 300 ? 8.673 -32.384 14.866 1.00 68.81 300 THR A O 1
ATOM 2206 N N . PRO A 1 301 ? 9.324 -34.490 15.357 1.00 63.56 301 PRO A N 1
ATOM 2207 C CA . PRO A 1 301 ? 10.364 -34.076 16.286 1.00 63.56 301 PRO A CA 1
ATOM 2208 C C . PRO A 1 301 ? 11.418 -33.277 15.518 1.00 63.56 301 PRO A C 1
ATOM 2210 O O . PRO A 1 301 ? 12.140 -33.817 14.680 1.00 63.56 301 PRO A O 1
ATOM 2213 N N . VAL A 1 302 ? 11.465 -31.975 15.789 1.00 66.94 302 VAL A N 1
ATOM 2214 C CA . VAL A 1 302 ? 12.517 -31.084 15.304 1.00 66.94 302 VAL A CA 1
ATOM 2215 C C . VAL A 1 302 ? 13.843 -31.571 15.901 1.00 66.94 302 VAL A C 1
ATOM 2217 O O . VAL A 1 302 ? 13.905 -31.811 17.113 1.00 66.94 302 VAL A O 1
ATOM 2220 N N . PRO A 1 303 ? 14.893 -31.778 15.089 1.00 74.25 303 PRO A N 1
ATOM 2221 C CA . PRO A 1 303 ? 16.170 -32.274 15.577 1.00 74.25 303 PRO A CA 1
ATOM 2222 C C . PRO A 1 303 ? 16.775 -31.302 16.608 1.00 74.25 303 PRO A C 1
ATOM 2224 O O . PRO A 1 303 ? 16.686 -30.084 16.440 1.00 74.25 303 PRO A O 1
ATOM 2227 N N . PRO A 1 304 ? 17.441 -31.811 17.662 1.00 68.56 304 PRO A N 1
ATOM 2228 C CA . PRO A 1 304 ? 17.948 -30.997 18.775 1.00 68.56 304 PRO A CA 1
ATOM 2229 C C . PRO A 1 304 ? 18.954 -29.908 18.357 1.00 68.56 304 PRO A C 1
ATOM 2231 O O . PRO A 1 304 ? 19.162 -28.954 19.100 1.00 68.56 304 PRO A O 1
ATOM 2234 N N . ALA A 1 305 ? 19.527 -30.001 17.153 1.00 71.00 305 ALA A N 1
ATOM 2235 C CA . ALA A 1 305 ? 20.451 -29.011 16.606 1.00 71.00 305 ALA A CA 1
ATOM 2236 C C . ALA A 1 305 ? 19.797 -27.644 16.308 1.00 71.00 305 ALA A C 1
ATOM 2238 O O . ALA A 1 305 ? 20.467 -26.615 16.377 1.00 71.00 305 ALA A O 1
ATOM 2239 N N . GLU A 1 306 ? 18.494 -27.595 16.009 1.00 68.12 306 GLU A N 1
ATOM 2240 C CA . GLU A 1 306 ? 17.819 -26.326 15.688 1.00 68.12 306 GLU A CA 1
ATOM 2241 C C . GLU A 1 306 ? 17.468 -25.511 16.944 1.00 68.12 306 GLU A C 1
ATOM 2243 O O . GLU A 1 306 ? 17.418 -24.278 16.898 1.00 68.12 306 GLU A O 1
ATOM 2248 N N . TYR A 1 307 ? 17.316 -26.174 18.096 1.00 68.88 307 TYR A N 1
ATOM 2249 C CA . TYR A 1 307 ? 17.065 -25.508 19.378 1.00 68.88 307 TYR A CA 1
ATOM 2250 C C . TYR A 1 307 ? 18.279 -24.713 19.871 1.00 68.88 307 TYR A C 1
ATOM 2252 O O . TYR A 1 307 ? 18.117 -23.600 20.378 1.00 68.88 307 TYR A O 1
ATOM 2260 N N . GLU A 1 308 ? 19.493 -25.234 19.680 1.00 75.75 308 GLU A N 1
ATOM 2261 C CA . GLU A 1 308 ? 20.719 -24.517 20.048 1.00 75.75 308 GLU A CA 1
ATOM 2262 C C . GLU A 1 308 ? 20.948 -23.290 19.155 1.00 75.75 308 GLU A C 1
ATOM 2264 O O . GLU A 1 308 ? 21.294 -22.216 19.654 1.00 75.75 308 GLU A O 1
ATOM 2269 N N . ALA A 1 309 ? 20.662 -23.403 17.853 1.00 77.44 309 ALA A N 1
ATOM 2270 C CA . ALA A 1 309 ? 20.752 -22.282 16.919 1.00 77.44 309 ALA A CA 1
ATOM 2271 C C . ALA A 1 309 ? 19.739 -21.168 17.248 1.00 77.44 309 ALA A C 1
ATOM 2273 O O . ALA A 1 309 ? 20.077 -19.980 17.211 1.00 77.44 309 ALA A O 1
ATOM 2274 N N . GLY A 1 310 ? 18.510 -21.535 17.628 1.00 83.19 310 GLY A N 1
ATOM 2275 C CA . GLY A 1 310 ? 17.485 -20.585 18.066 1.00 83.19 310 GLY A CA 1
ATOM 2276 C C . GLY A 1 310 ? 17.852 -19.870 19.370 1.00 83.19 310 GLY A C 1
ATOM 2277 O O . GLY A 1 310 ? 17.721 -18.647 19.465 1.00 83.19 310 GLY A O 1
ATOM 2278 N N . ALA A 1 311 ? 18.372 -20.609 20.355 1.00 83.56 311 ALA A N 1
ATOM 2279 C CA . ALA A 1 311 ? 18.806 -20.050 21.634 1.00 83.56 311 ALA A CA 1
ATOM 2280 C C . ALA A 1 311 ? 19.992 -19.082 21.472 1.00 83.56 311 ALA A C 1
ATOM 2282 O O . ALA A 1 311 ? 19.984 -17.995 22.054 1.00 83.56 311 ALA A O 1
ATOM 2283 N N . ALA A 1 312 ? 20.972 -19.426 20.628 1.00 85.19 312 ALA A N 1
ATOM 2284 C CA . ALA A 1 312 ? 22.104 -18.553 20.323 1.00 85.19 312 ALA A CA 1
ATOM 2285 C C . ALA A 1 312 ? 21.661 -17.255 19.625 1.00 85.19 312 ALA A C 1
ATOM 2287 O O . ALA A 1 312 ? 22.145 -16.169 19.953 1.00 85.19 312 ALA A O 1
ATOM 2288 N N . ARG A 1 313 ? 20.689 -17.340 18.708 1.00 85.56 313 ARG A N 1
ATOM 2289 C CA . ARG A 1 313 ? 20.155 -16.167 18.002 1.00 85.56 313 ARG A CA 1
ATOM 2290 C C . ARG A 1 313 ? 19.366 -15.238 18.927 1.00 85.56 313 ARG A C 1
ATOM 2292 O O . ARG A 1 313 ? 19.510 -14.024 18.826 1.00 85.56 313 ARG A O 1
ATOM 2299 N N . LEU A 1 314 ? 18.589 -15.786 19.862 1.00 83.75 314 LEU A N 1
ATOM 2300 C CA . LEU A 1 314 ? 17.907 -14.998 20.896 1.00 83.75 314 LEU A CA 1
ATOM 2301 C C . LEU A 1 314 ? 18.894 -14.308 21.843 1.00 83.75 314 LEU A C 1
ATOM 2303 O O . LEU A 1 314 ? 18.699 -13.141 22.174 1.00 83.75 314 LEU A O 1
ATOM 2307 N N . ALA A 1 315 ? 19.973 -14.987 22.239 1.00 83.06 315 ALA A N 1
ATOM 2308 C CA . ALA A 1 315 ? 21.020 -14.383 23.059 1.00 83.06 315 ALA A CA 1
ATOM 2309 C C . ALA A 1 315 ? 21.721 -13.217 22.336 1.00 83.06 315 ALA A C 1
ATOM 2311 O O . ALA A 1 315 ? 21.978 -12.187 22.956 1.00 83.06 315 ALA A O 1
ATOM 2312 N N . ALA A 1 316 ? 21.968 -13.345 21.027 1.00 86.75 316 ALA A N 1
ATOM 2313 C CA . ALA A 1 316 ? 22.539 -12.275 20.209 1.00 86.75 316 ALA A CA 1
ATOM 2314 C C . ALA A 1 316 ? 21.603 -11.059 20.104 1.00 86.75 316 ALA A C 1
ATOM 2316 O O . ALA A 1 316 ? 22.042 -9.935 20.335 1.00 86.75 316 ALA A O 1
ATOM 2317 N N . ILE A 1 317 ? 20.307 -11.281 19.852 1.00 85.12 317 ILE A N 1
ATOM 2318 C CA . ILE A 1 317 ? 19.300 -10.205 19.799 1.00 85.12 317 ILE A CA 1
ATOM 2319 C C . ILE A 1 317 ? 19.190 -9.495 21.156 1.00 85.12 317 ILE A C 1
ATOM 2321 O O . ILE A 1 317 ? 19.124 -8.268 21.220 1.00 85.12 317 ILE A O 1
ATOM 2325 N N . LEU A 1 318 ? 19.213 -10.247 22.261 1.00 83.44 318 LEU A N 1
ATOM 2326 C CA . LEU A 1 318 ? 19.165 -9.665 23.603 1.00 83.44 318 LEU A CA 1
ATOM 2327 C C . LEU A 1 318 ? 20.428 -8.854 23.926 1.00 83.44 318 LEU A C 1
ATOM 2329 O O . LEU A 1 318 ? 20.314 -7.769 24.498 1.00 83.44 318 LEU A O 1
ATOM 2333 N N . ALA A 1 319 ? 21.606 -9.321 23.505 1.00 82.75 319 ALA A N 1
ATOM 2334 C CA . ALA A 1 319 ? 22.854 -8.577 23.650 1.00 82.75 319 ALA A CA 1
ATOM 2335 C C . ALA A 1 319 ? 22.859 -7.279 22.822 1.00 82.75 319 ALA A C 1
ATOM 2337 O O . ALA A 1 319 ? 23.277 -6.238 23.326 1.00 82.75 319 ALA A O 1
ATOM 2338 N N . GLU A 1 320 ? 22.342 -7.317 21.591 1.00 87.12 320 GLU A N 1
ATOM 2339 C CA . GLU A 1 320 ? 22.230 -6.147 20.710 1.00 87.12 320 GLU A CA 1
ATOM 2340 C C . GLU A 1 320 ? 21.210 -5.122 21.237 1.00 87.12 320 GLU A C 1
ATOM 2342 O O . GLU A 1 320 ? 21.427 -3.916 21.151 1.00 87.12 320 GLU A O 1
ATOM 2347 N N . SER A 1 321 ? 20.139 -5.589 21.885 1.00 80.25 321 SER A N 1
ATOM 2348 C CA . SER A 1 321 ? 19.120 -4.725 22.497 1.00 80.25 321 SER A CA 1
ATOM 2349 C C . SER A 1 321 ? 19.558 -4.031 23.799 1.00 80.25 321 SER A C 1
ATOM 2351 O O . SER A 1 321 ? 18.790 -3.256 24.369 1.00 80.25 321 SER A O 1
ATOM 2353 N N . GLY A 1 322 ? 20.767 -4.305 24.310 1.00 78.62 322 GLY A N 1
ATOM 2354 C CA . GLY A 1 322 ? 21.283 -3.714 25.554 1.00 78.62 322 GLY A CA 1
ATOM 2355 C C . GLY A 1 322 ? 20.547 -4.154 26.828 1.00 78.62 322 GLY A C 1
ATOM 2356 O O . GLY A 1 322 ? 20.850 -3.675 27.925 1.00 78.62 322 GLY A O 1
ATOM 2357 N N . VAL A 1 323 ? 19.594 -5.083 26.716 1.00 74.62 323 VAL A N 1
ATOM 2358 C CA . VAL A 1 323 ? 18.834 -5.625 27.842 1.00 74.62 323 VAL A CA 1
ATOM 2359 C C . VAL A 1 323 ? 19.681 -6.701 28.509 1.00 74.62 323 VAL A C 1
ATOM 2361 O O . VAL A 1 323 ? 19.639 -7.871 28.143 1.00 74.62 323 VAL A O 1
ATOM 2364 N N . THR A 1 324 ? 20.470 -6.313 29.511 1.00 70.25 324 THR A N 1
ATOM 2365 C CA . THR A 1 324 ? 21.177 -7.279 30.360 1.00 70.25 324 THR A CA 1
ATOM 2366 C C . THR A 1 324 ? 20.154 -8.025 31.229 1.00 70.25 324 THR A C 1
ATOM 2368 O O . THR A 1 324 ? 19.512 -7.407 32.091 1.00 70.25 324 THR A O 1
ATOM 2371 N N . PRO A 1 325 ? 19.974 -9.349 31.054 1.00 58.97 325 PRO A N 1
ATOM 2372 C CA . PRO A 1 325 ? 19.049 -10.130 31.863 1.00 58.97 325 PRO A CA 1
ATOM 2373 C C . PRO A 1 325 ? 19.681 -10.330 33.244 1.00 58.97 325 PRO A C 1
ATOM 2375 O O . PRO A 1 325 ? 20.429 -11.269 33.487 1.00 58.97 325 PRO A O 1
ATOM 2378 N N . GLY A 1 326 ? 19.454 -9.381 34.149 1.00 61.59 326 GLY A N 1
ATOM 2379 C CA . GLY A 1 326 ? 20.066 -9.422 35.480 1.00 61.59 326 GLY A CA 1
ATOM 2380 C C . GLY A 1 326 ? 19.994 -8.134 36.292 1.00 61.59 326 GLY A C 1
ATOM 2381 O O . GLY A 1 326 ? 20.436 -8.125 37.442 1.00 61.59 326 GLY A O 1
ATOM 2382 N N . GLY A 1 327 ? 19.422 -7.055 35.747 1.00 57.19 327 GLY A N 1
ATOM 2383 C CA . GLY A 1 327 ? 19.201 -5.813 36.483 1.00 57.19 327 GLY A CA 1
ATOM 2384 C C . GLY A 1 327 ? 18.302 -6.032 37.700 1.00 57.19 327 GLY A C 1
ATOM 2385 O O . GLY A 1 327 ? 17.076 -6.021 37.595 1.00 57.19 327 GLY A O 1
ATOM 2386 N N . ARG A 1 328 ? 18.915 -6.231 38.876 1.00 52.44 328 ARG A N 1
ATOM 2387 C CA . ARG A 1 328 ? 18.237 -6.231 40.176 1.00 52.44 328 ARG A CA 1
ATOM 2388 C C . ARG A 1 328 ? 17.398 -4.961 40.263 1.00 52.44 328 ARG A C 1
ATOM 2390 O O . ARG A 1 328 ? 17.946 -3.866 40.370 1.00 52.44 328 ARG A O 1
ATOM 2397 N N . ARG A 1 329 ? 16.072 -5.114 40.230 1.00 48.97 329 ARG A N 1
ATOM 2398 C CA . ARG A 1 329 ? 15.112 -4.036 40.482 1.00 48.97 329 ARG A CA 1
ATOM 2399 C C . ARG A 1 329 ? 15.449 -3.399 41.832 1.00 48.97 329 ARG A C 1
ATOM 2401 O O . ARG A 1 329 ? 15.119 -3.956 42.880 1.00 48.97 329 ARG A O 1
ATOM 2408 N N . ARG A 1 330 ? 16.130 -2.248 41.818 1.00 51.62 330 ARG A N 1
ATOM 2409 C CA . ARG A 1 330 ? 16.234 -1.377 42.990 1.00 51.62 330 ARG A CA 1
ATOM 2410 C C . ARG A 1 330 ? 14.812 -0.939 43.312 1.00 51.62 330 ARG A C 1
ATOM 2412 O O . ARG A 1 330 ? 14.191 -0.210 42.545 1.00 51.62 330 ARG A O 1
ATOM 2419 N N . ARG A 1 331 ? 14.278 -1.463 44.415 1.00 60.59 331 ARG A N 1
ATOM 2420 C CA . ARG A 1 331 ? 13.033 -0.978 45.002 1.00 60.59 331 ARG A CA 1
ATOM 2421 C C . ARG A 1 331 ? 13.257 0.490 45.348 1.00 60.59 331 ARG A C 1
ATOM 2423 O O . ARG A 1 331 ? 14.082 0.784 46.209 1.00 60.59 331 ARG A O 1
ATOM 2430 N N . TYR A 1 332 ? 12.556 1.378 44.652 1.00 45.62 332 TYR A N 1
ATOM 2431 C CA . TYR A 1 332 ? 12.396 2.754 45.092 1.00 45.62 332 TYR A CA 1
ATOM 2432 C C . TYR A 1 332 ? 11.709 2.725 46.455 1.00 45.62 332 TYR A C 1
ATOM 2434 O O . TYR A 1 332 ? 10.617 2.174 46.603 1.00 45.62 332 TYR A O 1
ATOM 2442 N N . ARG A 1 333 ? 12.407 3.251 47.455 1.00 55.69 333 ARG A N 1
ATOM 2443 C CA . ARG A 1 333 ? 11.870 3.550 48.773 1.00 55.69 333 ARG A CA 1
ATOM 2444 C C . ARG A 1 333 ? 12.424 4.912 49.160 1.00 55.69 333 ARG A C 1
ATOM 2446 O O . ARG A 1 333 ? 13.457 4.971 49.811 1.00 55.69 333 ARG A O 1
ATOM 2453 N N . GLU A 1 334 ? 11.746 5.952 48.699 1.00 52.66 334 GLU A N 1
ATOM 2454 C CA . GLU A 1 334 ? 11.700 7.283 49.311 1.00 52.66 334 GLU A CA 1
ATOM 2455 C C . GLU A 1 334 ? 10.257 7.775 49.212 1.00 52.66 334 GLU A C 1
ATOM 2457 O O . GLU A 1 334 ? 9.654 7.584 48.129 1.00 52.66 334 GLU A O 1
#

Foldseek 3Di:
DVVVVVVVVVVLVVVLVVQVVPDPDPVSVVVSVVVVVVVVVVVVVVVVPDPDPPPPPDPVVVVVVVVVVVVVVVVVVVVVVVVVVVVVVVVVVVVVVVVVVVVVVVVVVVVVVVVVVVVVVVVVVVVVVVVVVVVVVVVVVVVVVVVVVVVVVVVVVVVVVVVVVVVVVVVVVVVVVVVVVVVVVVVVVVVVVVPDDDDDDDDDPPPVVPVVVVVVPDDPPDPDDPDPPDPPPPPPPPPPPPPPPPPPDPPPPPPPDPPDPPPPPDPPPPPDDDDDDDDDDPPDDPPPDDDPPDDDDDDDPDPPVVVVVVVVVVVVVCVVVVPDPPPDPPPDDD

Radius of gyration: 64.78 Å; chains: 1; bounding box: 109×59×199 Å

Secondary structure (DSSP, 8-state):
-HHHHHHHHHHHHHHHHHHHHH---HHHHHHHHHHHHHHHHHHHHHHH----------HHHHHHHHHHHHHHHHHHHHHHHHHHHHHHHHHHHHHHHHHHHHHHHHHHHHHHHHHHHHHHHHHHHHHHHHHHHHHHHHHHHHHHHHHHHHHHHHHHHHHHHHHHHHHHHHHHHHHHHHHHHHHHHHHHHHHHT-SS--------TTSTHHHHHHHTT-PPP----------------------------------PPPPP------------PPPPP--------------------------HHHHHHHHHHHHHHHHHTT--TT--------

Sequence (334 aa):
MRVAGLLVGCGAAVAATAVVFLSDDPQVLRVAVVAVAWACLGAAFAAGRRPEPVVPEGPDVAAVEAELRRAHEAELERETAVHRQAELELELQVRGEAEAAMRRELDGLRSELAGLRGDLTGLDALRTEVAAIGALRADLAELAGLRADVAEMAGLRADVGRLRAELTERHAGELHHAGEMHVERVVMRTQSVRSGREPLEPATAAAWHADVTRELGGWPRTPEAPAAVASATVAPATVAVPVVTPEPEPVARVLTPPPVPVDAGAPRRRRTDPPAPAEQLTVERPSVHAAAAAHGGYATPVPPAEYEAGAARLAAILAESGVTPGGRRRRYRE

InterPro domains:
  IPR046706 Domain of unknown function DUF6779 [PF20570] (29-123)

Organism: NCBI:txid1296565

pLDDT: mean 73.6, std 20.5, range [35.59, 98.75]